Protein AF-A0A367IXW4-F1 (afdb_monomer)

Foldseek 3Di:
DDDDPCQQEAEDPPAPDDPVVVVVLVVVVVVQFDPVLVVVCCVVCVNHHQEYEADQDPVVVVVNLVSLRQKYWYDLVNVVVLVVVVVVLVVLVVVLVVLVVVLVVLLVVLLVVLVVVVVPDPDPVVVVSVVSLVVSLVSLLVSVVVSQSAWDWDDDPSITMTGRNSRRDDPVVSVCVSVVSSVVSVVVSVVVVVVD

Solvent-accessible surface area (backbone atoms only — not comparable to full-atom values): 10907 Å² total; per-residue (Å²): 134,87,82,76,61,69,88,31,53,43,66,43,93,84,40,89,72,52,75,70,54,54,52,53,52,50,52,60,51,58,76,58,46,36,67,74,51,48,55,51,45,49,70,77,39,75,84,55,42,48,36,37,38,34,45,70,46,72,71,59,48,51,49,43,57,72,65,61,36,47,25,39,31,38,37,65,88,33,56,70,60,52,52,52,49,51,51,51,35,52,52,50,50,52,53,51,48,52,51,48,52,53,53,52,52,50,52,50,50,51,55,51,50,58,63,55,41,74,78,56,74,64,74,73,51,49,60,54,50,53,53,50,51,51,51,50,51,52,48,52,48,51,54,52,54,58,61,26,72,39,60,43,71,43,80,55,96,77,40,40,35,37,38,26,39,51,45,48,46,57,72,64,64,52,53,47,66,54,46,51,62,51,52,52,50,53,49,52,54,51,55,69,56,73,79,109

pLDDT: mean 73.96, std 10.16, range [45.81, 86.62]

Radius of gyration: 22.15 Å; Cα contacts (8 Å, |Δi|>4): 177; chains: 1; bounding box: 54×32×60 Å

Sequence (196 aa):
MFDIPNKFIVSSRLSTLDSQDILRILQLVQSKWDENTLSKRMRWYPQTPIVCIGISNPQELERVIHDNIPVIHIQEDCIALQRVQERQDRYQNYINNLLWIGTSSAWYLAGHSIKRAKILEADRWMMGLCGGTACLSLWTYYVILRMKQHYRFLKDNGRAILIRKDVIRSRRNTLMQVLIPFWALVGYSVEAFNKI

Structure (mmCIF, N/CA/C/O backbone):
data_AF-A0A367IXW4-F1
#
_entry.id   AF-A0A367IXW4-F1
#
loop_
_atom_site.group_PDB
_atom_site.id
_atom_site.type_symbol
_atom_site.label_atom_id
_atom_site.label_alt_id
_atom_site.label_comp_id
_atom_site.label_asym_id
_atom_site.label_entity_id
_atom_site.label_seq_id
_atom_site.pdbx_PDB_ins_code
_atom_site.Cartn_x
_atom_site.Cartn_y
_atom_site.Cartn_z
_atom_site.occupancy
_atom_site.B_iso_or_equiv
_atom_site.auth_seq_id
_atom_site.auth_comp_id
_atom_site.auth_asym_id
_atom_site.auth_atom_id
_atom_site.pdbx_PDB_model_num
ATOM 1 N N . MET A 1 1 ? -15.901 20.005 3.928 1.00 48.03 1 MET A N 1
ATOM 2 C CA . MET A 1 1 ? -16.071 18.852 4.833 1.00 48.03 1 MET A CA 1
ATOM 3 C C . MET A 1 1 ? -16.760 17.774 4.020 1.00 48.03 1 MET A C 1
ATOM 5 O O . MET A 1 1 ? -17.860 18.015 3.543 1.00 48.03 1 MET A O 1
ATOM 9 N N . PHE A 1 2 ? -16.069 16.675 3.718 1.00 50.47 2 PHE A N 1
ATOM 10 C CA . PHE A 1 2 ? -16.652 15.578 2.949 1.00 50.47 2 PHE A CA 1
ATOM 11 C C . PHE A 1 2 ? -17.461 14.686 3.894 1.00 50.47 2 PHE A C 1
ATOM 13 O O . PHE A 1 2 ? -16.885 13.912 4.662 1.00 50.47 2 PHE A O 1
ATOM 20 N N . ASP A 1 3 ? -18.785 14.812 3.861 1.00 59.03 3 ASP A N 1
ATOM 21 C CA . ASP A 1 3 ? -19.661 14.027 4.727 1.00 59.03 3 ASP A CA 1
ATOM 22 C C . ASP A 1 3 ? -19.740 12.584 4.228 1.00 59.03 3 ASP A C 1
ATOM 24 O O . ASP A 1 3 ? -20.243 12.294 3.140 1.00 59.03 3 ASP A O 1
ATOM 28 N N . ILE A 1 4 ? -19.206 11.659 5.029 1.00 60.78 4 ILE A N 1
ATOM 29 C CA . ILE A 1 4 ? -19.292 10.225 4.761 1.00 60.78 4 ILE A CA 1
ATOM 30 C C . ILE A 1 4 ? -20.691 9.767 5.194 1.00 60.78 4 ILE A C 1
ATOM 32 O O . ILE A 1 4 ? -21.017 9.867 6.375 1.00 60.78 4 ILE A O 1
ATOM 36 N N . PRO A 1 5 ? -21.528 9.237 4.285 1.00 65.38 5 PRO A N 1
ATOM 37 C CA . PRO A 1 5 ? -22.843 8.735 4.660 1.00 65.38 5 PRO A CA 1
ATOM 38 C C . PRO A 1 5 ? -22.719 7.552 5.631 1.00 65.38 5 PRO A C 1
ATOM 40 O O . PRO A 1 5 ? -21.910 6.653 5.392 1.00 65.38 5 PRO A O 1
ATOM 43 N N . ASN A 1 6 ? -23.579 7.489 6.655 1.00 61.88 6 ASN A N 1
ATOM 44 C CA . ASN A 1 6 ? -23.545 6.458 7.710 1.00 61.88 6 ASN A CA 1
ATOM 45 C C . ASN A 1 6 ? -23.510 5.011 7.188 1.00 61.88 6 ASN A C 1
ATOM 47 O O . ASN A 1 6 ? -22.923 4.146 7.825 1.00 61.88 6 ASN A O 1
ATOM 51 N N . LYS A 1 7 ? -24.060 4.744 5.996 1.00 63.22 7 LYS A N 1
ATOM 52 C CA . LYS A 1 7 ? -24.015 3.421 5.345 1.00 63.22 7 LYS A CA 1
ATOM 53 C C . LYS A 1 7 ? -22.599 2.903 5.046 1.00 63.22 7 LYS A C 1
ATOM 55 O O . LYS A 1 7 ? -22.432 1.719 4.788 1.00 63.22 7 LYS A O 1
ATOM 60 N N . PHE A 1 8 ? -21.593 3.778 5.050 1.00 58.19 8 PHE A N 1
ATOM 61 C CA . PHE A 1 8 ? -20.192 3.428 4.810 1.00 58.19 8 PHE A CA 1
ATOM 62 C C . PHE A 1 8 ? -19.366 3.294 6.098 1.00 58.19 8 PHE A C 1
ATOM 64 O O . PHE A 1 8 ? -18.151 3.089 6.016 1.00 58.19 8 PHE A O 1
ATOM 71 N N . ILE A 1 9 ? -20.005 3.413 7.264 1.00 66.62 9 ILE A N 1
ATOM 72 C CA . ILE A 1 9 ? -19.376 3.283 8.577 1.00 66.62 9 ILE A CA 1
ATOM 73 C C . ILE A 1 9 ? -19.922 2.012 9.225 1.00 66.62 9 ILE A C 1
ATOM 75 O O . ILE A 1 9 ? -21.120 1.894 9.471 1.00 66.62 9 ILE A O 1
ATOM 79 N N . VAL A 1 10 ? -19.040 1.056 9.506 1.00 70.62 10 VAL A N 1
ATOM 80 C CA . VAL A 1 10 ? -19.386 -0.176 10.221 1.00 70.62 10 VAL A CA 1
ATOM 81 C C . VAL A 1 10 ? -18.693 -0.153 11.572 1.00 70.62 10 VAL A C 1
ATOM 83 O O . VAL A 1 10 ? -17.473 -0.249 11.656 1.00 70.62 10 VAL A O 1
ATOM 86 N N . SER A 1 11 ? -19.472 -0.030 12.641 1.00 62.69 11 SER A N 1
ATOM 87 C CA . SER A 1 11 ? -18.974 -0.283 13.993 1.00 62.69 11 SER A CA 1
ATOM 88 C C . SER A 1 11 ? -19.101 -1.770 14.301 1.00 62.69 11 SER A C 1
ATOM 90 O O . SER A 1 11 ? -20.147 -2.366 14.029 1.00 62.69 11 SER A O 1
ATOM 92 N N . SER A 1 12 ? -18.068 -2.370 14.895 1.00 58.00 12 SER A N 1
ATOM 93 C CA . SER A 1 12 ? -18.214 -3.689 15.512 1.00 58.00 12 SER A CA 1
ATOM 94 C C . SER A 1 12 ? -19.286 -3.614 16.603 1.00 58.00 12 SER A C 1
ATOM 96 O O . SER A 1 12 ? -19.350 -2.639 17.357 1.00 58.00 12 SER A O 1
ATOM 98 N N . ARG A 1 13 ? -20.141 -4.642 16.688 1.00 51.44 13 ARG A N 1
ATOM 99 C CA . ARG A 1 13 ? -21.199 -4.756 17.713 1.00 51.44 13 ARG A CA 1
ATOM 100 C C . ARG A 1 13 ? -20.640 -4.852 19.137 1.00 51.44 13 ARG A C 1
ATOM 102 O O . ARG A 1 13 ? -21.389 -4.660 20.085 1.00 51.44 13 ARG A O 1
ATOM 109 N N . LEU A 1 14 ? -19.352 -5.169 19.269 1.00 47.81 14 LEU A N 1
ATOM 110 C CA . LEU A 1 14 ? -18.637 -5.319 20.536 1.00 47.81 14 LEU A CA 1
ATOM 111 C C . LEU A 1 14 ? -17.880 -4.050 20.953 1.00 47.81 14 LEU A C 1
ATOM 113 O O . LEU A 1 14 ? -17.216 -4.060 21.987 1.00 47.81 14 LEU A O 1
ATOM 117 N N . SER A 1 15 ? -17.935 -2.977 20.157 1.00 53.62 15 SER A N 1
ATOM 118 C CA . SER A 1 15 ? -17.176 -1.770 20.466 1.00 53.62 15 SER A CA 1
ATOM 119 C C . SER A 1 15 ? -17.860 -0.961 21.572 1.00 53.62 15 SER A C 1
ATOM 121 O O . SER A 1 15 ? -19.037 -0.618 21.486 1.00 53.62 15 SER A O 1
ATOM 123 N N . THR A 1 16 ? -17.109 -0.649 22.627 1.00 57.78 16 THR A N 1
ATOM 124 C CA . THR A 1 16 ? -17.520 0.229 23.737 1.00 57.78 16 THR A CA 1
ATOM 125 C C . THR A 1 16 ? -17.280 1.709 23.417 1.00 57.78 16 THR A C 1
ATOM 127 O O . THR A 1 16 ? -17.158 2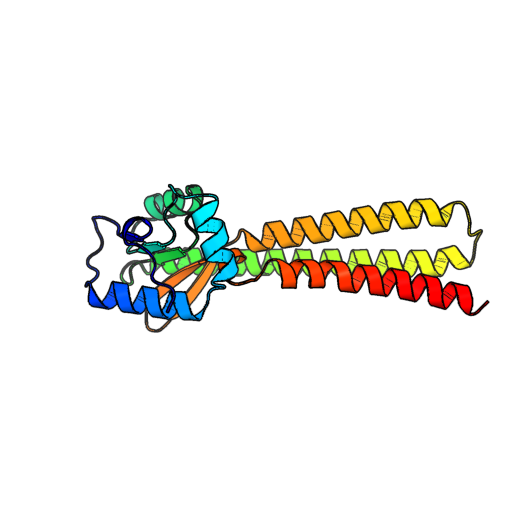.530 24.319 1.00 57.78 16 THR A O 1
ATOM 130 N N . LEU A 1 17 ? -17.137 2.053 22.132 1.00 63.00 17 LEU A N 1
ATOM 131 C CA . LEU A 1 17 ? -16.729 3.387 21.698 1.00 63.00 17 LEU A CA 1
ATOM 132 C C . LEU A 1 17 ? -17.897 4.367 21.764 1.00 63.00 17 LEU A C 1
ATOM 134 O O . LEU A 1 17 ? -18.931 4.170 21.122 1.00 63.00 17 LEU A O 1
ATOM 138 N N . ASP A 1 18 ? -17.684 5.469 22.479 1.00 67.62 18 ASP A N 1
ATOM 139 C CA . ASP A 1 18 ? -18.640 6.563 22.539 1.00 67.62 18 ASP A CA 1
ATOM 140 C C . ASP A 1 18 ? -18.815 7.234 21.170 1.00 67.62 18 ASP A C 1
ATOM 142 O O . ASP A 1 18 ? -17.894 7.355 20.354 1.00 67.62 18 ASP A O 1
ATOM 146 N N . SER A 1 19 ? -20.019 7.757 20.930 1.00 66.00 19 SER A N 1
ATOM 147 C CA . SER A 1 19 ? -20.369 8.433 19.670 1.00 66.00 19 SER A CA 1
ATOM 148 C C . SER A 1 19 ? -19.461 9.638 19.368 1.00 66.00 19 SER A C 1
ATOM 150 O O . SER A 1 19 ? -19.186 9.944 18.207 1.00 66.00 19 SER A O 1
ATOM 152 N N . GLN A 1 20 ? -18.944 10.304 20.406 1.00 71.00 20 GLN A N 1
ATOM 153 C CA . GLN A 1 20 ? -17.983 11.402 20.265 1.00 71.00 20 GLN A CA 1
ATOM 154 C C . GLN A 1 20 ? -16.607 10.918 19.788 1.00 71.00 20 GLN A C 1
ATOM 156 O O . GLN A 1 20 ? -15.926 11.613 19.029 1.00 71.00 20 GLN A O 1
ATOM 161 N N . ASP A 1 21 ? -16.200 9.713 20.183 1.00 68.75 21 ASP A N 1
ATOM 162 C CA . ASP A 1 21 ? -14.920 9.145 19.780 1.00 68.75 21 ASP A CA 1
ATOM 163 C C . ASP A 1 21 ? -14.932 8.677 18.333 1.00 68.75 21 ASP A C 1
ATOM 165 O O . ASP A 1 21 ? -13.939 8.880 17.630 1.00 68.75 21 ASP A O 1
ATOM 169 N N . ILE A 1 22 ? -16.074 8.173 17.859 1.00 71.12 22 ILE A N 1
ATOM 170 C CA . ILE A 1 22 ? -16.313 7.873 16.442 1.00 71.12 22 ILE A CA 1
ATOM 171 C C . ILE A 1 22 ? -16.104 9.127 15.583 1.00 71.12 22 ILE A C 1
ATOM 173 O O . ILE A 1 22 ? -15.377 9.078 14.588 1.00 71.12 22 ILE A O 1
ATOM 177 N N . LEU A 1 23 ? -16.671 10.269 15.986 1.00 73.50 23 LEU A N 1
ATOM 178 C CA . LEU A 1 23 ? -16.512 11.534 15.262 1.00 73.50 23 LEU A CA 1
ATOM 179 C C . LEU A 1 23 ? -15.058 12.014 15.241 1.00 73.50 23 LEU A C 1
ATOM 181 O O . LEU A 1 23 ? -14.563 12.418 14.191 1.00 73.50 23 LEU A O 1
ATOM 185 N N . ARG A 1 24 ? -14.343 11.918 16.367 1.00 74.31 24 ARG A N 1
ATOM 186 C CA . ARG A 1 24 ? -12.913 12.271 16.432 1.00 74.31 24 ARG A CA 1
ATOM 187 C C . ARG A 1 24 ? -12.059 11.379 15.534 1.00 74.31 24 ARG A C 1
ATOM 189 O O . ARG A 1 24 ? -11.173 11.879 14.843 1.00 74.31 24 ARG A O 1
ATOM 196 N N . ILE A 1 25 ? -12.333 10.071 15.521 1.00 73.88 25 ILE A N 1
ATOM 197 C CA . ILE A 1 25 ? -11.645 9.124 14.635 1.00 73.88 25 ILE A CA 1
ATOM 198 C C . ILE A 1 25 ? -11.887 9.528 13.185 1.00 73.88 25 ILE A C 1
ATOM 200 O O . ILE A 1 25 ? -10.916 9.636 12.445 1.00 73.88 25 ILE A O 1
ATOM 204 N N . LEU A 1 26 ? -13.137 9.814 12.805 1.00 75.62 26 LEU A N 1
ATOM 205 C CA . LEU A 1 26 ? -13.507 10.250 11.456 1.00 75.62 26 LEU A CA 1
ATOM 206 C C . LEU A 1 26 ? -12.855 11.580 11.059 1.00 75.62 26 LEU A C 1
ATOM 208 O O . LEU A 1 26 ? -12.380 11.702 9.936 1.00 75.62 26 LEU A O 1
ATOM 212 N N . GLN A 1 27 ? -12.766 12.560 11.956 1.00 79.25 27 GLN A N 1
ATOM 213 C CA . GLN A 1 27 ? -12.094 13.834 11.670 1.00 79.25 27 GLN A CA 1
ATOM 214 C C . GLN A 1 27 ? -10.591 13.648 11.424 1.00 79.25 27 GLN A C 1
ATOM 216 O O . GLN A 1 27 ? -10.035 14.169 10.454 1.00 79.25 27 GLN A O 1
ATOM 221 N N . LEU A 1 28 ? -9.929 12.855 12.268 1.00 75.75 28 LEU A N 1
ATOM 222 C CA . LEU A 1 28 ? -8.507 12.537 12.124 1.00 75.75 28 LEU A CA 1
ATOM 223 C C . LEU A 1 28 ? -8.241 11.822 10.798 1.00 75.75 28 LEU A C 1
ATOM 225 O O . LEU A 1 28 ? -7.326 12.158 10.047 1.00 75.75 28 LEU A O 1
ATOM 229 N N . VAL A 1 29 ? -9.092 10.857 10.495 1.00 74.94 29 VAL A N 1
ATOM 230 C CA . VAL A 1 29 ? -9.154 10.138 9.232 1.00 74.94 29 VAL A CA 1
ATOM 231 C C . VAL A 1 29 ? -9.288 11.088 8.032 1.00 74.94 29 VAL A C 1
ATOM 233 O O . VAL A 1 29 ? -8.479 11.015 7.105 1.00 74.94 29 VAL A O 1
ATOM 236 N N . GLN A 1 30 ? -10.261 12.004 8.065 1.00 77.56 30 GLN A N 1
ATOM 237 C CA . GLN A 1 30 ? -10.544 12.949 6.983 1.00 77.56 30 GLN A CA 1
ATOM 238 C C . GLN A 1 30 ? -9.345 13.856 6.704 1.00 77.56 30 GLN A C 1
ATOM 240 O O . GLN A 1 30 ? -9.058 14.144 5.547 1.00 77.56 30 GLN A O 1
ATOM 245 N N . SER A 1 31 ? -8.590 14.237 7.740 1.00 78.56 31 SER A N 1
ATOM 246 C CA . SER A 1 31 ? -7.395 15.077 7.583 1.00 78.56 31 SER A CA 1
ATOM 247 C C . SER A 1 31 ? -6.262 14.418 6.780 1.00 78.56 31 SER A C 1
ATOM 249 O O . SER A 1 31 ? -5.370 15.114 6.296 1.00 78.56 31 SER A O 1
ATOM 251 N N . LYS A 1 32 ? -6.265 13.083 6.628 1.00 75.19 32 LYS A N 1
ATOM 252 C CA . LYS A 1 32 ? -5.160 12.328 6.009 1.00 75.19 32 LYS A CA 1
ATOM 253 C C . LYS A 1 32 ? -5.478 11.756 4.626 1.00 75.19 32 LYS A C 1
ATOM 255 O O . LYS A 1 32 ? -4.586 11.152 4.026 1.00 75.19 32 LYS A O 1
ATOM 260 N N . TRP A 1 33 ? -6.705 11.878 4.122 1.00 78.25 33 TRP A N 1
ATOM 261 C CA . TRP A 1 33 ? -7.136 11.179 2.903 1.00 78.25 33 TRP A CA 1
ATOM 262 C C . TRP A 1 33 ? -7.381 12.099 1.716 1.00 78.25 33 TRP A C 1
ATOM 264 O O . TRP A 1 33 ? -7.726 13.264 1.866 1.00 78.25 33 TRP A O 1
ATOM 274 N N . ASP A 1 34 ? -7.240 11.538 0.515 1.00 79.00 34 ASP A N 1
ATOM 275 C CA . ASP A 1 34 ? -7.557 12.229 -0.733 1.00 79.00 34 ASP A CA 1
ATOM 276 C C . ASP A 1 34 ? -9.047 12.053 -1.084 1.00 79.00 34 ASP A C 1
ATOM 278 O O . ASP A 1 34 ? -9.480 10.970 -1.503 1.00 79.00 34 ASP A O 1
ATOM 282 N N . GLU A 1 35 ? -9.831 13.129 -0.959 1.00 79.38 35 GLU A N 1
ATOM 283 C CA . GLU A 1 35 ? -11.278 13.163 -1.245 1.00 79.38 35 GLU A CA 1
ATOM 284 C C . GLU A 1 35 ? -11.616 12.670 -2.667 1.00 79.38 35 GLU A C 1
ATOM 286 O O . GLU A 1 35 ? -12.612 11.971 -2.893 1.00 79.38 35 GLU A O 1
ATOM 291 N N . ASN A 1 36 ? -10.750 12.954 -3.646 1.00 78.56 36 ASN A N 1
ATOM 292 C CA . ASN A 1 36 ? -10.937 12.507 -5.030 1.00 78.56 36 ASN A CA 1
ATOM 293 C C . ASN A 1 36 ? -10.825 10.988 -5.178 1.00 78.56 36 ASN A C 1
ATOM 295 O O . ASN A 1 36 ? -11.471 10.382 -6.037 1.00 78.56 36 ASN A O 1
ATOM 299 N N . THR A 1 37 ? -9.969 10.365 -4.373 1.00 76.75 37 THR A N 1
ATOM 300 C CA . THR A 1 37 ? -9.768 8.917 -4.403 1.00 76.75 37 THR A CA 1
ATOM 301 C C . THR A 1 37 ? -10.902 8.211 -3.659 1.00 76.75 37 THR A C 1
ATOM 303 O O . THR A 1 37 ? -11.419 7.200 -4.140 1.00 76.75 37 THR A O 1
ATOM 306 N N . LEU A 1 38 ? -11.357 8.794 -2.548 1.00 77.31 38 LEU A N 1
ATOM 307 C CA . LEU A 1 38 ? -12.486 8.295 -1.767 1.00 77.31 38 LEU A CA 1
ATOM 308 C C . LEU A 1 38 ? -13.798 8.315 -2.566 1.00 77.31 38 LEU A C 1
ATOM 310 O O . LEU A 1 38 ? -14.476 7.295 -2.677 1.00 77.31 38 LEU A O 1
ATOM 314 N N . SER A 1 39 ? -14.120 9.452 -3.185 1.00 79.56 39 SER A N 1
ATOM 315 C CA . SER A 1 39 ? -15.344 9.623 -3.980 1.00 79.56 39 SER A CA 1
ATOM 316 C C . SER A 1 39 ? -15.415 8.651 -5.161 1.00 79.56 39 SER A C 1
ATOM 318 O O . SER A 1 39 ? -16.468 8.071 -5.429 1.00 79.56 39 SER A O 1
ATOM 320 N N . LYS A 1 40 ? -14.289 8.396 -5.840 1.00 82.00 40 LYS A N 1
ATOM 321 C CA . LYS A 1 40 ? -14.203 7.365 -6.888 1.00 82.00 40 LYS A CA 1
ATOM 322 C C . LYS A 1 40 ? -14.467 5.971 -6.337 1.00 82.00 40 LYS A C 1
ATOM 324 O O . LYS A 1 40 ? -15.212 5.214 -6.951 1.00 82.00 40 LYS A O 1
ATOM 329 N N . ARG A 1 41 ? -13.903 5.643 -5.173 1.00 78.19 41 ARG A N 1
ATOM 330 C CA . ARG A 1 41 ? -14.123 4.344 -4.529 1.00 78.19 41 ARG A CA 1
ATOM 331 C C . ARG A 1 41 ? -15.584 4.146 -4.137 1.00 78.19 41 ARG A C 1
ATOM 333 O O . ARG A 1 41 ? -16.119 3.086 -4.419 1.00 78.19 41 ARG A O 1
ATOM 340 N N . MET A 1 42 ? -16.237 5.167 -3.583 1.00 80.69 42 MET A N 1
ATOM 341 C CA . MET A 1 42 ? -17.669 5.126 -3.251 1.00 80.69 42 MET A CA 1
ATOM 342 C C . MET A 1 42 ? -18.555 4.893 -4.476 1.00 80.69 42 MET A C 1
ATOM 344 O O . MET A 1 42 ? -19.572 4.214 -4.379 1.00 80.69 42 MET A O 1
ATOM 348 N N . ARG A 1 43 ? -18.172 5.451 -5.632 1.00 83.31 43 ARG A N 1
ATOM 349 C CA . ARG A 1 43 ? -18.880 5.229 -6.901 1.00 83.31 43 ARG A CA 1
ATOM 350 C C . ARG A 1 43 ? -18.661 3.819 -7.446 1.00 83.31 43 ARG A C 1
ATOM 352 O O . ARG A 1 43 ? -19.591 3.239 -7.987 1.00 83.31 43 ARG A O 1
ATOM 359 N N . TRP A 1 44 ? -17.445 3.287 -7.335 1.00 83.31 44 TRP A N 1
ATOM 360 C CA . TRP A 1 44 ? -17.096 1.970 -7.878 1.00 83.31 44 TRP A CA 1
ATOM 361 C C . TRP A 1 44 ? -17.517 0.807 -6.979 1.00 83.31 44 TRP A C 1
ATOM 363 O O . TRP A 1 44 ? -17.861 -0.253 -7.489 1.00 83.31 44 TRP A O 1
ATOM 373 N N . TYR A 1 45 ? -17.522 1.007 -5.662 1.00 81.00 45 TYR A N 1
ATOM 374 C CA . TYR A 1 45 ? -17.852 -0.012 -4.669 1.00 81.00 45 TYR A CA 1
ATOM 375 C C . TYR A 1 45 ? -18.892 0.527 -3.675 1.00 81.00 45 TYR A C 1
ATOM 377 O O . TYR A 1 45 ? -18.574 0.818 -2.521 1.00 81.00 45 TYR A O 1
ATOM 385 N N . PRO A 1 46 ? -20.155 0.683 -4.106 1.00 76.31 46 PRO A N 1
ATOM 386 C CA . PRO A 1 46 ? -21.198 1.276 -3.273 1.00 76.31 46 PRO A CA 1
ATOM 387 C C . PRO A 1 46 ? -21.623 0.390 -2.092 1.00 76.31 46 PRO A C 1
ATOM 389 O O . PRO A 1 46 ? -22.235 0.898 -1.157 1.00 76.31 46 PRO A O 1
ATOM 392 N N . GLN A 1 47 ? -21.319 -0.913 -2.134 1.00 78.06 47 GLN A N 1
ATOM 393 C CA . GLN A 1 47 ? -21.678 -1.884 -1.091 1.00 78.06 47 GLN A CA 1
ATOM 394 C C . GLN A 1 47 ? -20.575 -2.106 -0.045 1.00 78.06 47 GLN A C 1
ATOM 396 O O . GLN A 1 47 ? -20.859 -2.627 1.028 1.00 78.06 47 GLN A O 1
ATOM 401 N N . THR A 1 48 ? -19.325 -1.720 -0.325 1.00 77.94 48 THR A N 1
ATOM 402 C CA . THR A 1 48 ? -18.222 -1.906 0.629 1.00 77.94 48 THR A CA 1
ATOM 403 C C . THR A 1 48 ? -18.140 -0.719 1.584 1.00 77.94 48 THR A C 1
ATOM 405 O O . THR A 1 48 ? -18.058 0.421 1.108 1.00 77.94 48 THR A O 1
ATOM 408 N N . PRO A 1 49 ? -18.098 -0.939 2.906 1.00 79.50 49 PRO A N 1
ATOM 409 C CA . PRO A 1 49 ? -17.906 0.144 3.854 1.00 79.50 49 PRO A CA 1
ATOM 410 C C . PRO A 1 49 ? -16.490 0.724 3.743 1.00 79.50 49 PRO A C 1
ATOM 412 O O . PRO A 1 49 ? -15.539 0.067 3.316 1.00 79.50 49 PRO A O 1
ATOM 415 N N . ILE A 1 50 ? -16.358 1.997 4.104 1.00 80.88 50 ILE A N 1
ATOM 416 C CA . ILE A 1 50 ? -15.102 2.751 4.017 1.00 80.88 50 ILE A CA 1
ATOM 417 C C . ILE A 1 50 ? -14.362 2.683 5.348 1.00 80.88 50 ILE A C 1
ATOM 419 O O . ILE A 1 50 ? -13.140 2.555 5.371 1.00 80.88 50 ILE A O 1
ATOM 423 N N . VAL A 1 51 ? -15.101 2.779 6.450 1.00 83.19 51 VAL A N 1
ATOM 424 C CA . VAL A 1 51 ? -14.532 2.865 7.791 1.00 83.19 51 VAL A CA 1
ATOM 425 C C . VAL A 1 51 ? -15.111 1.755 8.645 1.00 83.19 51 VAL A C 1
ATOM 427 O O . VAL A 1 51 ? -16.327 1.666 8.804 1.00 83.19 51 VAL A O 1
ATOM 430 N N . CYS A 1 52 ? -14.237 0.922 9.201 1.00 82.81 52 CYS A N 1
ATOM 431 C CA . CYS A 1 52 ? -14.585 -0.037 10.234 1.00 82.81 52 CYS A CA 1
ATOM 432 C C . CYS A 1 52 ? -14.030 0.433 11.580 1.00 82.81 52 CYS A C 1
ATOM 434 O O . CYS A 1 52 ? -12.854 0.792 11.671 1.00 82.81 52 CYS A O 1
ATOM 436 N N . ILE A 1 53 ? -14.870 0.462 12.615 1.00 82.31 53 ILE A N 1
ATOM 437 C CA . ILE A 1 53 ? -14.518 1.003 13.928 1.00 82.31 53 ILE A CA 1
ATOM 438 C C . ILE A 1 53 ? -14.683 -0.046 15.021 1.00 82.31 53 ILE A C 1
ATOM 440 O O . ILE A 1 53 ? -15.706 -0.720 15.099 1.00 82.31 53 ILE A O 1
ATOM 444 N N . GLY A 1 54 ? -13.680 -0.127 15.897 1.00 75.56 54 GLY A N 1
ATOM 445 C CA . GLY A 1 54 ? -13.782 -0.868 17.153 1.00 75.56 54 GLY A CA 1
ATOM 446 C C . GLY A 1 54 ? -13.468 -2.348 17.006 1.00 75.56 54 GLY A C 1
ATOM 447 O O . GLY A 1 54 ? -14.119 -3.177 17.629 1.00 75.56 54 GLY A O 1
ATOM 448 N N . ILE A 1 55 ? -12.488 -2.683 16.165 1.00 81.50 55 ILE A N 1
ATOM 449 C CA . ILE A 1 55 ? -12.019 -4.061 16.051 1.00 81.50 55 ILE A CA 1
ATOM 450 C C . ILE A 1 55 ? -11.165 -4.402 17.268 1.00 81.50 55 ILE A C 1
ATOM 452 O O . ILE A 1 55 ? -10.155 -3.746 17.533 1.00 81.50 55 ILE A O 1
ATOM 456 N N . SER A 1 56 ? -11.554 -5.460 17.969 1.00 79.62 56 SER A N 1
ATOM 457 C CA . SER A 1 56 ? -10.847 -5.990 19.139 1.00 79.62 56 SER A CA 1
ATOM 458 C C . SER A 1 56 ? -10.288 -7.402 18.914 1.00 79.62 56 SER A C 1
ATOM 460 O O . SER A 1 56 ? -9.388 -7.835 19.632 1.00 79.62 56 SER A O 1
ATOM 462 N N . ASN A 1 57 ? -10.749 -8.112 17.877 1.00 81.56 57 ASN A N 1
ATOM 463 C CA . ASN A 1 57 ? -10.381 -9.503 17.600 1.00 81.56 57 ASN A CA 1
ATOM 464 C C . ASN A 1 57 ? -9.543 -9.637 16.304 1.00 81.56 57 ASN A C 1
ATOM 466 O O . ASN A 1 57 ? -9.920 -9.065 15.277 1.00 81.56 57 ASN A O 1
ATOM 470 N N . PRO A 1 58 ? -8.445 -10.424 16.289 1.00 80.88 58 PRO A N 1
ATOM 471 C CA . PRO A 1 58 ? -7.692 -10.725 15.066 1.00 80.88 58 PRO A CA 1
ATOM 472 C C . PRO A 1 58 ? -8.529 -11.346 13.935 1.00 80.88 58 PRO A C 1
ATOM 474 O O . PRO A 1 58 ? -8.288 -11.026 12.775 1.00 80.88 58 PRO A O 1
ATOM 477 N N . GLN A 1 59 ? -9.526 -12.183 14.239 1.00 81.88 59 GLN A N 1
ATOM 478 C CA . GLN A 1 59 ? -10.378 -12.804 13.211 1.00 81.88 59 GLN A CA 1
ATOM 479 C C . GLN A 1 59 ? -11.282 -11.778 12.515 1.00 81.88 59 GLN A C 1
ATOM 481 O O . GLN A 1 59 ? -11.504 -11.848 11.307 1.00 81.88 59 GLN A O 1
ATOM 486 N N . GLU A 1 60 ? -11.799 -10.803 13.269 1.00 80.94 60 GLU A N 1
ATOM 487 C CA . GLU A 1 60 ? -12.561 -9.685 12.703 1.00 80.94 60 GLU A CA 1
ATOM 488 C C . GLU A 1 60 ? -11.658 -8.796 11.851 1.00 80.94 60 GLU A C 1
ATOM 490 O O . GLU A 1 60 ? -12.048 -8.394 10.757 1.00 80.94 60 GLU A O 1
ATOM 495 N N . LEU A 1 61 ? -10.430 -8.546 12.314 1.00 83.19 61 LEU A N 1
ATOM 496 C CA . LEU A 1 61 ? -9.451 -7.776 11.558 1.00 83.19 61 LEU A CA 1
ATOM 497 C C . LEU A 1 61 ? -9.136 -8.426 10.206 1.00 83.19 61 LEU A C 1
ATOM 499 O O . LEU A 1 61 ? -9.101 -7.734 9.191 1.00 83.19 61 LEU A O 1
ATOM 503 N N . GLU A 1 62 ? -8.938 -9.744 10.177 1.00 83.25 62 GLU A N 1
ATOM 504 C CA . GLU A 1 62 ? -8.655 -10.481 8.944 1.00 83.25 62 GLU A CA 1
ATOM 505 C C . GLU A 1 62 ? -9.823 -10.410 7.953 1.00 83.25 62 GLU A C 1
ATOM 507 O O . GLU A 1 62 ? -9.605 -10.134 6.772 1.00 83.25 62 GLU A O 1
ATOM 512 N N . ARG A 1 63 ? -11.067 -10.548 8.433 1.00 82.50 63 ARG A N 1
ATOM 513 C CA . ARG A 1 63 ? -12.271 -10.371 7.601 1.00 82.50 63 ARG A CA 1
ATOM 514 C C . ARG A 1 63 ? -12.365 -8.962 7.026 1.00 82.50 63 ARG A C 1
ATOM 516 O O . ARG A 1 63 ? -12.579 -8.803 5.833 1.00 82.50 63 ARG A O 1
ATOM 523 N N . VAL A 1 64 ? -12.129 -7.939 7.843 1.00 83.44 64 VAL A N 1
ATOM 524 C CA . VAL A 1 64 ? -12.202 -6.533 7.413 1.00 83.44 64 VAL A CA 1
ATOM 525 C C . VAL A 1 64 ? -11.100 -6.189 6.401 1.00 83.44 64 VAL A C 1
ATOM 527 O O . VAL A 1 64 ? -11.331 -5.424 5.460 1.00 83.44 64 VAL A O 1
ATOM 530 N N . ILE A 1 65 ? -9.911 -6.781 6.554 1.00 83.06 65 ILE A N 1
ATOM 531 C CA . ILE A 1 65 ? -8.826 -6.681 5.569 1.00 83.06 65 ILE A CA 1
ATOM 532 C C . ILE A 1 65 ? -9.213 -7.398 4.266 1.00 83.06 65 ILE A C 1
ATOM 534 O O . ILE A 1 65 ? -8.999 -6.846 3.184 1.00 83.06 65 ILE A O 1
ATOM 538 N N . HIS A 1 66 ? -9.803 -8.593 4.356 1.00 83.44 66 HIS A N 1
ATOM 539 C CA . HIS A 1 66 ? -10.275 -9.364 3.204 1.00 83.44 66 HIS A CA 1
ATOM 540 C C . HIS A 1 66 ? -11.384 -8.629 2.431 1.00 83.44 66 HIS A C 1
ATOM 542 O O . HIS A 1 66 ? -11.333 -8.531 1.203 1.00 83.44 66 HIS A O 1
ATOM 548 N N . ASP A 1 67 ? -12.312 -7.995 3.148 1.00 82.31 67 ASP A N 1
ATOM 549 C CA . ASP A 1 67 ? -13.394 -7.172 2.594 1.00 82.31 67 ASP A CA 1
ATOM 550 C C . ASP A 1 67 ? -12.893 -5.842 2.000 1.00 82.31 67 ASP A C 1
ATOM 552 O O . ASP A 1 67 ? -13.673 -5.017 1.520 1.00 82.31 67 ASP A O 1
ATOM 556 N N . ASN A 1 68 ? -11.570 -5.633 1.975 1.00 80.06 68 ASN A N 1
ATOM 557 C CA . ASN A 1 68 ? -10.906 -4.474 1.391 1.00 80.06 68 ASN A CA 1
ATOM 558 C C . ASN A 1 68 ? -11.387 -3.144 1.985 1.00 80.06 68 ASN A C 1
ATOM 560 O O . ASN A 1 68 ? -11.412 -2.120 1.290 1.00 80.06 68 ASN A O 1
ATOM 564 N N . ILE A 1 69 ? -11.733 -3.129 3.271 1.00 83.75 69 ILE A N 1
ATOM 565 C CA . ILE A 1 69 ? -12.171 -1.911 3.947 1.00 83.75 69 ILE A CA 1
ATOM 566 C C . ILE A 1 69 ? -10.941 -1.023 4.138 1.00 83.75 69 ILE A C 1
ATOM 568 O O . ILE A 1 69 ? -9.964 -1.455 4.753 1.00 83.75 69 ILE A O 1
ATOM 572 N N . PRO A 1 70 ? -10.909 0.198 3.582 1.00 80.44 70 PRO A N 1
ATOM 573 C CA . PRO A 1 70 ? -9.676 0.969 3.535 1.00 80.44 70 PRO A CA 1
ATOM 574 C C . PRO A 1 70 ? -9.195 1.430 4.912 1.00 80.44 70 PRO A C 1
ATOM 576 O O . PRO A 1 70 ? -8.037 1.821 5.047 1.00 80.44 70 PRO A O 1
ATOM 579 N N . VAL A 1 71 ? -10.076 1.464 5.910 1.00 83.31 71 VAL A N 1
ATOM 580 C CA . VAL A 1 71 ? -9.826 2.189 7.151 1.00 83.31 71 VAL A CA 1
ATOM 581 C C . VAL A 1 71 ? -10.384 1.395 8.294 1.00 83.31 71 VAL A C 1
ATOM 583 O O . VAL A 1 71 ? -11.563 1.051 8.306 1.00 83.31 71 VAL A O 1
ATOM 586 N N . ILE A 1 72 ? -9.519 1.121 9.254 1.00 84.12 72 ILE A N 1
ATOM 587 C CA . ILE A 1 72 ? -9.814 0.195 10.323 1.00 84.12 72 ILE A CA 1
ATOM 588 C C . ILE A 1 72 ? -9.301 0.800 11.622 1.00 84.12 72 ILE A C 1
ATOM 590 O O . ILE A 1 72 ? -8.109 1.062 11.760 1.00 84.12 72 ILE A O 1
ATOM 594 N N . HIS A 1 73 ? -10.193 1.026 12.575 1.00 85.56 73 HIS A N 1
ATOM 595 C CA . HIS A 1 73 ? -9.828 1.421 13.927 1.00 85.56 73 HIS A CA 1
ATOM 596 C C . HIS A 1 73 ? -9.787 0.194 14.840 1.00 85.56 73 HIS A C 1
ATOM 598 O O . HIS A 1 73 ? -10.767 -0.550 14.944 1.00 85.56 73 HIS A O 1
ATOM 604 N N . ILE A 1 74 ? -8.652 0.021 15.514 1.00 82.50 74 ILE A N 1
ATOM 605 C CA . ILE A 1 74 ? -8.411 -1.015 16.515 1.00 82.50 74 ILE A CA 1
ATOM 606 C C . ILE A 1 74 ? -8.659 -0.418 17.899 1.00 82.50 74 ILE A C 1
ATOM 608 O O . ILE A 1 74 ? -8.173 0.670 18.204 1.00 82.50 74 ILE A O 1
ATOM 612 N N . GLN A 1 75 ? -9.391 -1.148 18.739 1.00 81.38 75 GLN A N 1
ATOM 613 C CA . GLN A 1 75 ? -9.697 -0.732 20.105 1.00 81.38 75 GLN A CA 1
ATOM 614 C C . GLN A 1 75 ? -8.423 -0.575 20.958 1.00 81.38 75 GLN A C 1
ATOM 616 O O . GLN A 1 75 ? -7.438 -1.303 20.787 1.00 81.38 75 GLN A O 1
ATOM 621 N N . GLU A 1 76 ? -8.433 0.398 21.872 1.00 75.19 76 GLU A N 1
ATOM 622 C CA . GLU A 1 76 ? -7.261 0.768 22.681 1.00 75.19 76 GLU A CA 1
ATOM 623 C C . GLU A 1 76 ? -6.823 -0.365 23.625 1.00 75.19 76 GLU A C 1
ATOM 625 O O . GLU A 1 76 ? -5.626 -0.612 23.779 1.00 75.19 76 GLU A O 1
ATOM 630 N N . ASP A 1 77 ? -7.786 -1.130 24.145 1.00 74.56 77 ASP A N 1
ATOM 631 C CA . ASP A 1 77 ? -7.567 -2.227 25.098 1.00 74.56 77 ASP A CA 1
ATOM 632 C C . ASP A 1 77 ? -6.788 -3.413 24.493 1.00 74.56 77 ASP A C 1
ATOM 634 O O . ASP A 1 77 ? -6.175 -4.220 25.196 1.00 74.56 77 ASP A O 1
ATOM 638 N N . CYS A 1 78 ? -6.747 -3.523 23.162 1.00 76.31 78 CYS A N 1
ATOM 639 C CA . CYS A 1 78 ? -6.162 -4.660 22.451 1.00 76.31 78 CYS A CA 1
ATOM 640 C C . CYS A 1 78 ? -4.679 -4.447 22.102 1.00 76.31 78 CYS A C 1
ATOM 642 O O . CYS A 1 78 ? -4.267 -4.534 20.941 1.00 76.31 78 CYS A O 1
ATOM 644 N N . ILE A 1 79 ? -3.841 -4.232 23.123 1.00 81.06 79 ILE A N 1
ATOM 645 C CA . ILE A 1 79 ? -2.397 -3.948 22.978 1.00 81.06 79 ILE A CA 1
ATOM 646 C C . ILE A 1 79 ? -1.663 -5.045 22.185 1.00 81.06 79 ILE A C 1
ATOM 648 O O . ILE A 1 79 ? -0.766 -4.756 21.389 1.00 81.06 79 ILE A O 1
ATOM 652 N N . ALA A 1 80 ? -2.034 -6.314 22.379 1.00 80.81 80 ALA A N 1
ATOM 653 C CA . ALA A 1 80 ? -1.427 -7.435 21.661 1.00 80.81 80 ALA A CA 1
ATOM 654 C C . ALA A 1 80 ? -1.659 -7.335 20.144 1.00 80.81 80 ALA A C 1
ATOM 656 O O . ALA A 1 80 ? -0.714 -7.478 19.366 1.00 80.81 80 ALA A O 1
ATOM 657 N N . LEU A 1 81 ? -2.888 -7.007 19.731 1.00 82.56 81 LEU A N 1
ATOM 658 C CA . LEU A 1 81 ? -3.253 -6.839 18.325 1.00 82.56 81 LEU A CA 1
ATOM 659 C C . LEU A 1 81 ? -2.512 -5.648 17.704 1.00 82.56 81 LEU A C 1
ATOM 661 O O . LEU A 1 81 ? -1.947 -5.771 16.618 1.00 82.56 81 LEU A O 1
ATOM 665 N N . GLN A 1 82 ? -2.429 -4.528 18.429 1.00 85.44 82 GLN A N 1
ATOM 666 C CA . GLN A 1 82 ? -1.679 -3.348 17.988 1.00 85.44 82 GLN A CA 1
ATOM 667 C C . GLN A 1 82 ? -0.197 -3.669 17.740 1.00 85.44 82 GLN A C 1
ATOM 669 O O . GLN A 1 82 ? 0.350 -3.303 16.701 1.00 85.44 82 GLN A O 1
ATOM 674 N N . ARG A 1 83 ? 0.450 -4.409 18.651 1.00 85.06 83 ARG A N 1
ATOM 675 C CA . ARG A 1 83 ? 1.865 -4.800 18.508 1.00 85.06 83 ARG A CA 1
ATOM 676 C C . ARG A 1 83 ? 2.106 -5.720 17.313 1.00 85.06 83 ARG A C 1
ATOM 678 O O . ARG A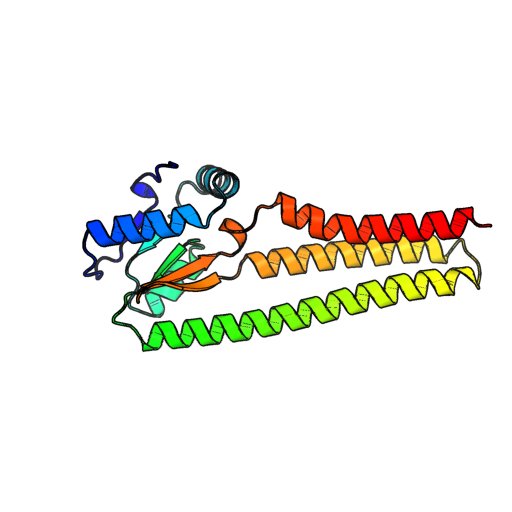 1 83 ? 3.140 -5.596 16.656 1.00 85.06 83 ARG A O 1
ATOM 685 N N . VAL A 1 84 ? 1.187 -6.648 17.037 1.00 84.94 84 VAL A N 1
ATOM 686 C CA . VAL A 1 84 ? 1.279 -7.527 15.859 1.00 84.94 84 V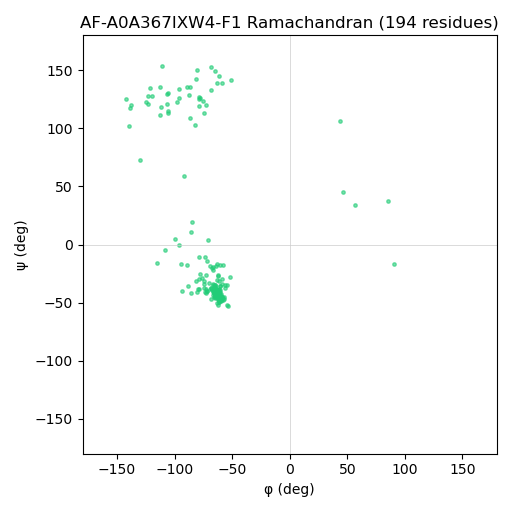AL A CA 1
ATOM 687 C C . VAL A 1 84 ? 1.213 -6.695 14.580 1.00 84.94 84 VAL A C 1
ATOM 689 O O . VAL A 1 84 ? 2.075 -6.839 13.714 1.00 84.94 84 VAL A O 1
ATOM 692 N N . GLN A 1 85 ? 0.267 -5.759 14.502 1.00 86.62 85 GLN A N 1
ATOM 693 C CA . GLN A 1 85 ? 0.112 -4.883 13.340 1.00 86.62 85 GLN A CA 1
ATOM 694 C C . GLN A 1 85 ? 1.298 -3.932 13.150 1.00 86.62 85 GLN A C 1
ATOM 696 O O . GLN A 1 85 ? 1.766 -3.738 12.031 1.00 86.62 85 GLN A O 1
ATOM 701 N N . GLU A 1 86 ? 1.860 -3.405 14.236 1.00 86.62 86 GLU A N 1
ATOM 702 C CA . GLU A 1 86 ? 3.067 -2.580 14.185 1.00 86.62 86 GLU A CA 1
ATOM 703 C C . GLU A 1 86 ? 4.290 -3.362 13.672 1.00 86.62 86 GLU A C 1
ATOM 705 O O . GLU A 1 86 ? 5.091 -2.846 12.886 1.00 86.62 86 GLU A O 1
ATOM 710 N N . ARG A 1 87 ? 4.462 -4.624 14.094 1.00 85.38 87 ARG A N 1
ATOM 711 C CA . ARG A 1 87 ? 5.522 -5.491 13.546 1.00 85.38 87 ARG A CA 1
ATOM 712 C C . ARG A 1 87 ? 5.297 -5.769 12.066 1.00 85.38 87 ARG A C 1
ATOM 714 O O . ARG A 1 87 ? 6.255 -5.719 11.296 1.00 85.38 87 ARG A O 1
ATOM 721 N N . GLN A 1 88 ? 4.055 -6.031 11.673 1.00 86.56 88 GLN A N 1
ATOM 722 C CA . GLN A 1 88 ? 3.708 -6.309 10.286 1.00 86.56 88 GLN A CA 1
ATOM 723 C C . GLN A 1 88 ? 3.936 -5.089 9.383 1.00 86.56 88 GLN A C 1
ATOM 725 O O . GLN A 1 88 ? 4.519 -5.242 8.312 1.00 86.56 88 GLN A O 1
ATOM 730 N N . ASP A 1 89 ? 3.592 -3.875 9.828 1.00 85.19 89 ASP A N 1
ATOM 731 C CA . ASP A 1 89 ? 3.894 -2.642 9.086 1.00 85.19 89 ASP A CA 1
ATOM 732 C C . ASP A 1 89 ? 5.407 -2.420 8.951 1.00 85.19 89 ASP A C 1
ATOM 734 O O . ASP A 1 89 ? 5.893 -2.127 7.858 1.00 85.19 89 ASP A O 1
ATOM 738 N N . ARG A 1 90 ? 6.189 -2.637 10.021 1.00 85.38 90 ARG A N 1
ATOM 739 C CA . ARG A 1 90 ? 7.661 -2.560 9.950 1.00 85.38 90 ARG A CA 1
ATOM 740 C C . ARG A 1 90 ? 8.246 -3.556 8.955 1.00 85.38 90 ARG A C 1
ATOM 742 O O . ARG A 1 90 ? 9.065 -3.169 8.123 1.00 85.38 90 ARG A O 1
ATOM 749 N N . TYR A 1 91 ? 7.805 -4.809 9.010 1.00 86.44 91 TYR A N 1
ATOM 750 C CA . TYR A 1 91 ? 8.245 -5.848 8.083 1.00 86.44 91 TYR A CA 1
ATOM 751 C C . TYR A 1 91 ? 7.873 -5.509 6.635 1.00 86.44 91 TYR A C 1
ATOM 753 O O . TYR A 1 91 ? 8.708 -5.593 5.735 1.00 86.44 91 TYR A O 1
ATOM 761 N N . GLN A 1 92 ? 6.650 -5.025 6.410 1.00 83.94 92 GLN A N 1
ATOM 762 C CA . GLN A 1 92 ? 6.207 -4.624 5.082 1.00 83.94 92 GLN A CA 1
ATOM 763 C C . GLN A 1 92 ? 6.986 -3.413 4.564 1.00 83.94 92 GLN A C 1
ATOM 765 O O . GLN A 1 92 ? 7.335 -3.364 3.388 1.00 83.94 92 GLN A O 1
ATOM 770 N N . ASN A 1 93 ? 7.291 -2.436 5.420 1.00 83.94 93 ASN A N 1
ATOM 771 C CA . ASN A 1 93 ? 8.121 -1.293 5.050 1.00 83.94 93 ASN A CA 1
ATOM 772 C C . ASN A 1 93 ? 9.553 -1.729 4.711 1.00 83.94 93 ASN A C 1
ATOM 774 O O . ASN A 1 93 ? 10.111 -1.233 3.736 1.00 83.94 93 ASN A O 1
ATOM 778 N N . TYR A 1 94 ? 10.111 -2.706 5.429 1.00 86.31 94 TYR A N 1
ATOM 779 C CA . TYR A 1 94 ? 11.401 -3.304 5.087 1.00 86.31 94 TYR A CA 1
ATOM 780 C C . TYR A 1 94 ? 11.378 -3.989 3.711 1.00 86.31 94 TYR A C 1
ATOM 782 O O . TYR A 1 94 ? 12.210 -3.668 2.861 1.00 86.31 94 TYR A O 1
ATOM 790 N N . ILE A 1 95 ? 10.385 -4.847 3.439 1.00 86.12 95 ILE A N 1
ATOM 791 C CA . ILE A 1 95 ? 10.201 -5.461 2.110 1.00 86.12 95 ILE A CA 1
ATOM 792 C C . ILE A 1 95 ? 10.052 -4.386 1.035 1.00 86.12 95 ILE A C 1
ATOM 794 O O . ILE A 1 95 ? 10.666 -4.476 -0.026 1.00 86.12 95 ILE A O 1
ATOM 798 N N . ASN A 1 96 ? 9.249 -3.355 1.298 1.00 82.81 96 ASN A N 1
ATOM 799 C CA . ASN A 1 96 ? 9.025 -2.289 0.334 1.00 82.81 96 ASN A CA 1
ATO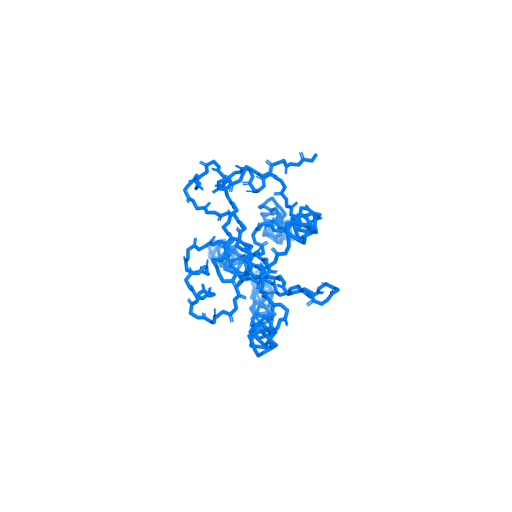M 800 C C . ASN A 1 96 ? 10.319 -1.522 0.030 1.00 82.81 96 ASN A C 1
ATOM 802 O O . ASN A 1 96 ? 10.569 -1.190 -1.125 1.00 82.81 96 ASN A O 1
ATOM 806 N N . ASN A 1 97 ? 11.158 -1.274 1.037 1.00 83.06 97 ASN A N 1
ATOM 807 C CA . ASN A 1 97 ? 12.460 -0.641 0.845 1.00 83.06 97 ASN A CA 1
ATOM 808 C C . ASN A 1 97 ? 13.398 -1.528 0.018 1.00 83.06 97 ASN A C 1
ATOM 810 O O . ASN A 1 97 ? 14.035 -1.028 -0.905 1.00 83.06 97 ASN A O 1
ATOM 814 N N . LEU A 1 98 ? 13.438 -2.839 0.283 1.00 85.88 98 LEU A N 1
ATOM 815 C CA . LEU A 1 98 ? 14.211 -3.785 -0.528 1.00 85.88 98 LEU A CA 1
ATOM 816 C C . LEU A 1 98 ? 13.741 -3.810 -1.985 1.00 85.88 98 LEU A C 1
ATOM 818 O O . LEU A 1 98 ? 14.566 -3.766 -2.895 1.00 85.88 98 LEU A O 1
ATOM 822 N N . LEU A 1 99 ? 12.425 -3.827 -2.212 1.00 83.88 99 LEU A N 1
ATOM 823 C CA . LEU A 1 99 ? 11.852 -3.749 -3.555 1.00 83.88 99 LEU A CA 1
ATOM 824 C C . LEU A 1 99 ? 12.248 -2.447 -4.253 1.00 83.88 99 LEU A C 1
ATOM 826 O O . LEU A 1 99 ? 12.644 -2.495 -5.414 1.00 83.88 99 LEU A O 1
ATOM 830 N N . TRP A 1 100 ? 12.201 -1.309 -3.550 1.00 79.38 100 TRP A N 1
ATOM 831 C CA . TRP A 1 100 ? 12.629 -0.021 -4.097 1.00 79.3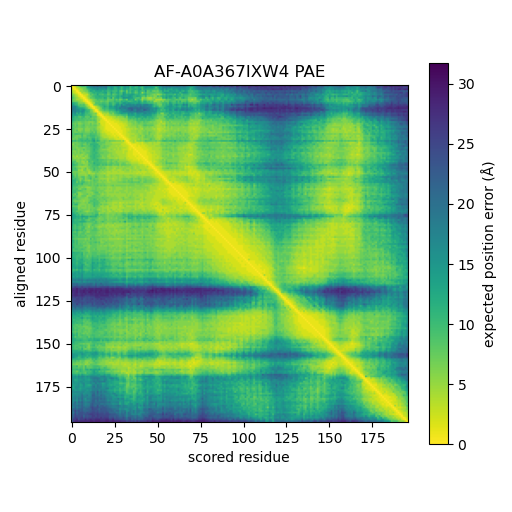8 100 TRP A CA 1
ATOM 832 C C . TRP A 1 100 ? 14.104 -0.012 -4.479 1.00 79.38 100 TRP A C 1
ATOM 834 O O . TRP A 1 100 ? 14.434 0.380 -5.597 1.00 79.38 100 TRP A O 1
ATOM 844 N N . ILE A 1 101 ? 14.979 -0.487 -3.591 1.00 81.94 101 ILE A N 1
ATOM 845 C CA . ILE A 1 101 ? 16.415 -0.608 -3.863 1.00 81.94 101 ILE A CA 1
ATOM 846 C C . ILE A 1 101 ? 16.637 -1.499 -5.090 1.00 81.94 101 ILE A C 1
ATOM 848 O O . ILE A 1 101 ? 17.336 -1.095 -6.015 1.00 81.94 101 ILE A O 1
ATOM 852 N N . GLY A 1 102 ? 15.978 -2.660 -5.151 1.00 83.44 102 GLY A N 1
ATOM 853 C CA . GLY A 1 102 ? 16.055 -3.569 -6.294 1.00 83.44 102 GLY A CA 1
ATOM 854 C C . GLY A 1 102 ? 15.602 -2.917 -7.603 1.00 83.44 102 GLY A C 1
ATOM 855 O O . GLY A 1 102 ? 16.308 -2.999 -8.608 1.00 83.44 102 GLY A O 1
ATOM 856 N N . THR A 1 103 ? 14.467 -2.209 -7.597 1.00 83.94 103 THR A N 1
ATOM 857 C CA . THR A 1 103 ? 13.976 -1.494 -8.786 1.00 83.94 103 THR A CA 1
ATOM 858 C C . THR A 1 103 ? 14.904 -0.366 -9.223 1.00 83.94 103 THR A C 1
ATOM 860 O O . THR A 1 103 ? 15.149 -0.220 -10.418 1.00 83.94 103 THR A O 1
ATOM 863 N N . SER A 1 104 ? 15.455 0.405 -8.284 1.00 79.00 104 SER A N 1
ATOM 864 C CA . SER A 1 104 ? 16.393 1.490 -8.585 1.00 79.00 104 SER A CA 1
ATOM 865 C C . SER A 1 104 ? 17.693 0.952 -9.180 1.00 79.00 104 SER A C 1
ATOM 867 O O . SER A 1 104 ? 18.165 1.474 -10.188 1.00 79.00 104 SER A O 1
ATOM 869 N N . SER A 1 105 ? 18.233 -0.134 -8.620 1.00 80.81 105 SER A N 1
ATOM 870 C CA . SER A 1 105 ? 19.408 -0.820 -9.165 1.00 80.81 105 SER A CA 1
ATOM 871 C C . SER A 1 105 ? 19.153 -1.357 -10.575 1.00 80.81 105 SER A C 1
ATOM 873 O O . SER A 1 105 ? 20.012 -1.230 -11.444 1.00 80.81 105 SER A O 1
ATOM 875 N N . ALA A 1 106 ? 17.961 -1.900 -10.841 1.00 84.38 106 ALA A N 1
ATOM 876 C CA . ALA A 1 106 ? 17.597 -2.380 -12.171 1.00 84.38 106 ALA A CA 1
ATOM 877 C C . ALA A 1 106 ? 17.510 -1.238 -13.203 1.00 84.38 106 ALA A C 1
ATOM 879 O O . ALA A 1 106 ? 18.026 -1.373 -14.313 1.00 84.38 106 ALA A O 1
ATOM 880 N N . TRP A 1 107 ? 16.937 -0.089 -12.825 1.00 81.19 107 TRP A N 1
ATOM 881 C CA . TRP A 1 107 ? 16.934 1.116 -13.663 1.00 81.19 107 TRP A CA 1
ATOM 882 C C . TRP A 1 107 ? 18.345 1.657 -13.922 1.00 81.19 107 TRP A C 1
ATOM 884 O O . TRP A 1 107 ? 18.658 2.038 -15.051 1.00 81.19 107 TRP A O 1
ATOM 894 N N . TYR A 1 108 ? 19.214 1.643 -12.909 1.00 81.00 108 TYR A N 1
ATOM 895 C CA . TYR A 1 108 ? 20.615 2.038 -13.056 1.00 81.00 108 TYR A CA 1
ATOM 896 C C . TYR A 1 108 ? 21.366 1.130 -14.041 1.00 81.00 108 TYR A C 1
ATOM 898 O O . TYR A 1 108 ? 22.035 1.625 -14.950 1.00 81.00 108 TYR A O 1
ATOM 906 N N . LEU A 1 109 ? 21.211 -0.193 -13.913 1.00 81.31 109 LEU A N 1
ATOM 907 C CA . LEU A 1 109 ? 21.810 -1.159 -14.837 1.00 81.31 109 LEU A CA 1
ATOM 908 C C . LEU A 1 109 ? 21.288 -0.977 -16.264 1.00 81.31 109 LEU A C 1
ATOM 910 O O . LEU A 1 109 ? 22.084 -0.991 -17.199 1.00 81.31 109 LEU A O 1
ATOM 914 N N . ALA A 1 110 ? 19.984 -0.742 -16.441 1.00 77.69 110 ALA A N 1
ATOM 915 C CA . ALA A 1 110 ? 19.407 -0.462 -17.753 1.00 77.69 110 ALA A CA 1
ATOM 916 C C . ALA A 1 110 ? 20.024 0.795 -18.390 1.00 77.69 110 ALA A C 1
ATOM 918 O O . ALA A 1 110 ? 20.474 0.743 -19.535 1.00 77.69 110 ALA A O 1
ATOM 919 N N . GLY A 1 111 ? 20.133 1.896 -17.638 1.00 74.12 111 GLY A N 1
ATOM 920 C CA . GLY A 1 111 ? 20.788 3.123 -18.105 1.00 74.12 111 GLY A CA 1
ATOM 921 C C . GLY A 1 111 ? 22.266 2.923 -18.457 1.00 74.12 111 GLY A C 1
ATOM 922 O O . GLY A 1 111 ? 22.743 3.408 -19.485 1.00 74.12 111 GLY A O 1
ATOM 923 N N . HIS A 1 112 ? 22.993 2.156 -17.645 1.00 74.25 112 HIS A N 1
ATOM 924 C CA . HIS A 1 112 ? 24.400 1.855 -17.890 1.00 74.25 112 HIS A CA 1
ATOM 925 C C . HIS A 1 112 ? 24.610 0.959 -19.126 1.00 74.25 112 HIS A C 1
ATOM 927 O O . HIS A 1 112 ? 25.534 1.195 -19.909 1.00 74.25 112 HIS A O 1
ATOM 933 N N . SER A 1 113 ? 23.732 -0.020 -19.356 1.00 72.88 113 SER A N 1
ATOM 934 C CA . SER A 1 113 ? 23.743 -0.859 -20.562 1.00 72.88 113 SER A CA 1
ATOM 935 C C . SER A 1 113 ? 23.467 -0.051 -21.831 1.00 72.88 113 SER A C 1
ATOM 937 O O . SER A 1 113 ? 24.157 -0.252 -22.827 1.00 72.88 113 SER A O 1
ATOM 939 N N . ILE A 1 114 ? 22.543 0.919 -21.786 1.00 69.31 114 ILE A N 1
ATOM 940 C CA . ILE A 1 114 ? 22.293 1.851 -22.903 1.00 69.31 114 ILE A CA 1
ATOM 941 C C . ILE A 1 114 ? 23.559 2.655 -23.229 1.00 69.31 114 ILE A C 1
ATOM 943 O O . ILE A 1 114 ? 23.921 2.803 -24.395 1.00 69.31 114 ILE A O 1
ATOM 947 N N . LYS A 1 115 ? 24.276 3.135 -22.202 1.00 67.31 115 LYS A N 1
ATOM 948 C CA . LYS A 1 115 ? 25.534 3.873 -22.387 1.00 67.31 115 LYS A CA 1
ATOM 949 C C . LYS A 1 115 ? 26.633 3.011 -23.023 1.00 67.31 115 LYS A C 1
ATOM 951 O O . LYS A 1 115 ? 27.381 3.522 -23.848 1.00 67.31 115 LYS A O 1
ATOM 956 N N . ARG A 1 116 ? 26.735 1.724 -22.663 1.00 66.62 116 ARG A N 1
ATOM 957 C CA . ARG A 1 116 ? 27.720 0.794 -23.253 1.00 66.62 116 ARG A CA 1
ATOM 958 C C . ARG A 1 116 ? 27.359 0.350 -24.671 1.00 66.62 116 ARG A C 1
ATOM 960 O O . ARG A 1 116 ? 28.259 0.238 -25.493 1.00 66.62 116 ARG A O 1
ATOM 967 N N . ALA A 1 117 ? 26.078 0.137 -24.970 1.00 61.53 117 ALA A N 1
ATOM 968 C CA . ALA A 1 117 ? 25.623 -0.271 -26.303 1.00 61.53 117 ALA A CA 1
ATOM 969 C C . ALA A 1 117 ? 25.946 0.775 -27.388 1.00 61.53 117 ALA A C 1
ATOM 971 O O . ALA A 1 117 ? 26.192 0.412 -28.529 1.00 61.53 117 ALA A O 1
ATOM 972 N N . LYS A 1 118 ? 26.067 2.063 -27.031 1.00 56.44 118 LYS A N 1
ATOM 973 C CA . LYS A 1 118 ? 26.551 3.114 -27.948 1.00 56.44 118 LYS A CA 1
ATOM 974 C C . LYS A 1 118 ? 27.953 2.876 -28.523 1.00 56.44 118 LYS A C 1
ATOM 976 O O . LYS A 1 118 ? 28.305 3.521 -29.500 1.00 56.44 118 LYS A O 1
ATOM 981 N N . ILE A 1 119 ? 28.749 1.990 -27.924 1.00 55.31 119 ILE A N 1
ATOM 982 C CA . ILE A 1 119 ? 30.125 1.699 -28.350 1.00 55.31 119 ILE A CA 1
ATOM 983 C C . ILE A 1 119 ? 30.166 0.567 -29.402 1.00 55.31 119 ILE A C 1
ATOM 985 O O . ILE A 1 119 ? 31.154 0.445 -30.117 1.00 55.31 119 ILE A O 1
ATOM 989 N N . LEU A 1 120 ? 29.100 -0.236 -29.543 1.00 51.69 120 LEU A N 1
ATOM 990 C CA . LEU A 1 120 ? 29.028 -1.403 -30.436 1.00 51.69 120 LEU A CA 1
ATOM 991 C C . LEU A 1 120 ? 27.645 -1.470 -31.120 1.00 51.69 120 LEU A C 1
ATOM 993 O O . LEU A 1 120 ? 26.681 -1.895 -30.497 1.00 51.69 120 LEU A O 1
ATOM 997 N N . GLU A 1 121 ? 27.580 -1.046 -32.389 1.00 56.97 121 GLU A N 1
ATOM 998 C CA . GLU A 1 121 ? 26.473 -1.189 -33.367 1.00 56.97 121 GLU A CA 1
ATOM 999 C C . GLU A 1 121 ? 25.027 -0.914 -32.877 1.00 56.97 121 GLU A C 1
ATOM 1001 O O . GLU A 1 121 ? 24.377 -1.718 -32.210 1.00 56.97 121 GLU A O 1
ATOM 1006 N N . ALA A 1 122 ? 24.475 0.230 -33.299 1.00 57.44 122 ALA A N 1
ATOM 1007 C CA . ALA A 1 122 ? 23.293 0.865 -32.710 1.00 57.44 122 ALA A CA 1
ATOM 1008 C C . ALA A 1 122 ? 21.921 0.209 -33.006 1.00 57.44 122 ALA A C 1
ATOM 1010 O O . ALA A 1 122 ? 21.034 0.261 -32.151 1.00 57.44 122 ALA A O 1
ATOM 1011 N N . ASP A 1 123 ? 21.712 -0.427 -34.162 1.00 57.41 123 ASP A N 1
ATOM 1012 C CA . ASP A 1 123 ? 20.342 -0.684 -34.649 1.00 57.41 123 ASP A CA 1
ATOM 1013 C C . ASP A 1 123 ? 19.628 -1.880 -33.997 1.00 57.41 123 ASP A C 1
ATOM 1015 O O . ASP A 1 123 ? 18.433 -1.812 -33.696 1.00 57.41 123 ASP A O 1
ATOM 1019 N N . ARG A 1 124 ? 20.335 -2.981 -33.711 1.00 56.41 124 ARG A N 1
ATOM 1020 C CA . ARG A 1 124 ? 19.716 -4.173 -33.087 1.00 56.41 124 ARG A CA 1
ATOM 1021 C C . ARG A 1 124 ? 19.501 -4.015 -31.582 1.00 56.41 124 ARG A C 1
ATOM 1023 O O . ARG A 1 124 ? 18.549 -4.570 -31.031 1.00 56.41 124 ARG A O 1
ATOM 1030 N N . TRP A 1 125 ? 20.345 -3.231 -30.917 1.00 59.28 125 TRP A N 1
ATOM 1031 C CA . TRP A 1 125 ? 20.243 -2.992 -29.478 1.00 59.28 125 TRP A CA 1
ATOM 1032 C C . TRP A 1 125 ? 19.128 -2.016 -29.122 1.00 59.28 125 TRP A C 1
ATOM 1034 O O . TRP A 1 125 ? 18.531 -2.144 -28.055 1.00 59.28 125 TRP A O 1
ATOM 1044 N N . MET A 1 126 ? 18.789 -1.087 -30.014 1.00 56.44 126 MET A N 1
ATOM 1045 C CA . MET A 1 126 ? 17.776 -0.075 -29.741 1.00 56.44 126 MET A CA 1
ATOM 1046 C C . MET A 1 126 ? 16.372 -0.685 -29.551 1.00 56.44 126 MET A C 1
ATOM 1048 O O . MET A 1 126 ? 15.694 -0.345 -28.582 1.00 56.44 126 MET A O 1
ATOM 1052 N N . MET A 1 127 ? 15.967 -1.676 -30.364 1.00 56.72 127 MET A N 1
ATOM 1053 C CA . MET A 1 127 ? 14.703 -2.408 -30.144 1.00 56.72 127 MET A CA 1
ATOM 1054 C C . MET A 1 127 ? 14.704 -3.222 -28.839 1.00 56.72 127 MET A C 1
ATOM 1056 O O . MET A 1 127 ? 13.715 -3.205 -28.103 1.00 56.72 127 MET A O 1
ATOM 1060 N N . GLY A 1 128 ? 15.811 -3.904 -28.517 1.00 60.81 128 GLY A N 1
ATOM 1061 C CA . GLY A 1 128 ? 15.939 -4.680 -27.276 1.00 60.81 128 GLY A CA 1
ATOM 1062 C C . GLY A 1 128 ? 15.918 -3.806 -26.016 1.00 60.81 128 GLY A C 1
ATOM 1063 O O . GLY A 1 128 ? 15.299 -4.163 -25.012 1.00 60.81 128 GLY A O 1
ATOM 1064 N N . LEU A 1 129 ? 16.525 -2.619 -26.082 1.00 64.38 129 LEU A N 1
ATOM 1065 C CA . LEU A 1 129 ? 16.548 -1.637 -24.997 1.00 64.38 129 LEU A CA 1
ATOM 1066 C C . LEU A 1 129 ? 15.185 -0.956 -24.805 1.00 64.38 129 LEU A C 1
ATOM 1068 O O . LEU A 1 129 ? 14.758 -0.776 -23.663 1.00 64.38 129 LEU A O 1
ATOM 1072 N N . CYS A 1 130 ? 14.451 -0.652 -25.881 1.00 67.00 130 CYS A N 1
ATOM 1073 C CA . CYS A 1 130 ? 13.068 -0.170 -25.795 1.00 67.00 130 CYS A CA 1
ATOM 1074 C C . CYS A 1 130 ? 12.124 -1.222 -25.181 1.00 67.00 130 CYS A C 1
ATOM 1076 O O . CYS A 1 130 ? 11.317 -0.890 -24.313 1.00 67.00 130 CYS A O 1
ATOM 1078 N N . GLY A 1 131 ? 12.262 -2.499 -25.554 1.00 71.62 131 GLY A N 1
ATOM 1079 C CA . GLY A 1 131 ? 11.483 -3.588 -24.950 1.00 71.62 131 GLY A CA 1
ATOM 1080 C C . GLY A 1 131 ? 11.807 -3.806 -23.466 1.00 71.62 131 GLY A C 1
ATOM 1081 O O . GLY A 1 131 ? 10.903 -3.903 -22.632 1.00 71.62 131 GLY A O 1
ATOM 1082 N N . GLY A 1 132 ? 13.096 -3.818 -23.109 1.00 75.88 132 GLY A N 1
ATOM 1083 C CA . GLY A 1 132 ? 13.548 -3.999 -21.726 1.00 75.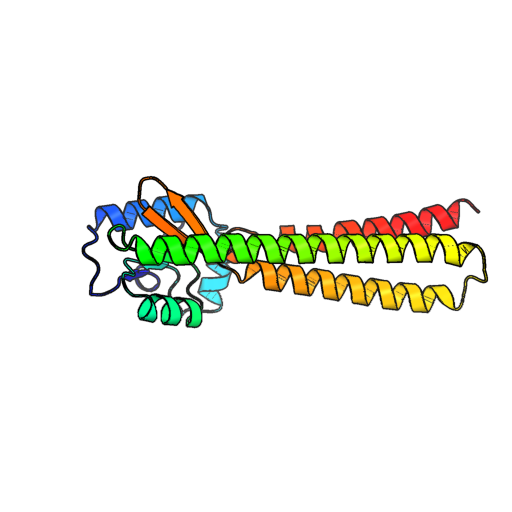88 132 GLY A CA 1
ATOM 1084 C C . GLY A 1 132 ? 13.153 -2.844 -20.799 1.00 75.88 132 GLY A C 1
ATOM 1085 O O . GLY A 1 132 ? 12.706 -3.076 -19.674 1.00 75.88 132 GLY A O 1
ATOM 1086 N N . THR A 1 133 ? 13.243 -1.599 -21.274 1.00 75.00 133 THR A N 1
ATOM 1087 C CA . THR A 1 133 ? 12.807 -0.416 -20.508 1.00 75.00 133 THR A CA 1
ATOM 1088 C C . THR A 1 133 ? 11.289 -0.363 -20.336 1.00 75.00 133 THR A C 1
ATOM 1090 O O . THR A 1 133 ? 10.816 -0.040 -19.244 1.00 75.00 133 THR A O 1
ATOM 1093 N N . ALA A 1 134 ? 10.514 -0.766 -21.350 1.00 77.62 134 ALA A N 1
ATOM 1094 C CA . ALA A 1 134 ? 9.068 -0.928 -21.218 1.00 77.62 134 ALA A CA 1
ATOM 1095 C C . ALA A 1 134 ? 8.715 -1.981 -20.149 1.00 77.62 134 ALA A C 1
ATOM 1097 O O . ALA A 1 134 ? 7.904 -1.706 -19.262 1.00 77.62 134 ALA A O 1
ATOM 1098 N N . CYS A 1 135 ? 9.385 -3.139 -20.144 1.00 82.12 135 CYS A N 1
ATOM 1099 C CA . CYS A 1 135 ? 9.185 -4.170 -19.117 1.00 82.12 135 CYS A CA 1
ATOM 1100 C C . CYS A 1 135 ? 9.546 -3.671 -17.707 1.00 82.12 135 CYS A C 1
ATOM 1102 O O . CYS A 1 135 ? 8.796 -3.902 -16.757 1.00 82.12 135 CYS A O 1
ATOM 1104 N N . LEU A 1 136 ? 10.650 -2.929 -17.565 1.00 82.31 136 LEU A N 1
ATOM 1105 C CA . LEU A 1 136 ? 11.051 -2.299 -16.301 1.00 82.31 136 LEU A CA 1
ATOM 1106 C C . LEU A 1 136 ? 10.026 -1.276 -15.804 1.00 82.31 136 LEU A C 1
ATOM 1108 O O . LEU A 1 136 ? 9.746 -1.229 -14.603 1.00 82.31 136 LEU A O 1
ATOM 1112 N N . SER A 1 137 ? 9.433 -0.495 -16.709 1.00 81.06 137 SER A N 1
ATOM 1113 C CA . SER A 1 137 ? 8.37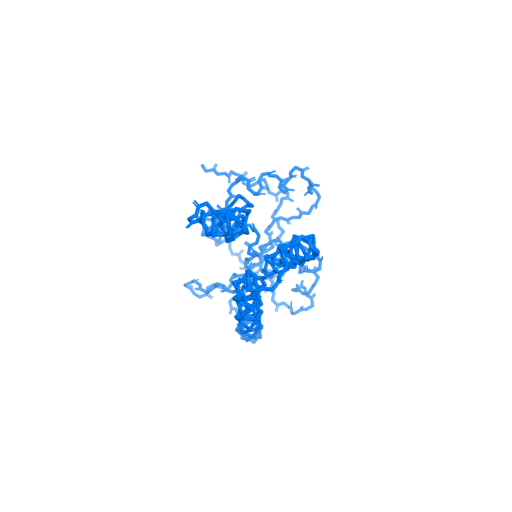0 0.461 -16.378 1.00 81.06 137 SER A CA 1
ATOM 1114 C C . SER A 1 137 ? 7.088 -0.233 -15.902 1.00 81.06 137 SER A C 1
ATOM 1116 O O . SER A 1 137 ? 6.509 0.166 -14.890 1.00 81.06 137 SER A O 1
ATOM 1118 N N . LEU A 1 138 ? 6.692 -1.334 -16.553 1.00 83.56 138 LEU A N 1
ATOM 1119 C CA . LEU A 1 138 ? 5.559 -2.160 -16.128 1.00 83.56 138 LEU A CA 1
ATOM 1120 C C . LEU A 1 138 ? 5.821 -2.807 -14.766 1.00 83.56 138 LEU A C 1
ATOM 1122 O O . LEU A 1 138 ? 4.947 -2.794 -13.899 1.00 83.56 138 LEU A O 1
ATOM 1126 N N . TRP A 1 139 ? 7.037 -3.311 -14.541 1.00 83.81 139 TRP A N 1
ATOM 1127 C CA . TRP A 1 139 ? 7.449 -3.858 -13.251 1.00 83.81 139 TRP A CA 1
ATOM 1128 C C . TRP A 1 139 ? 7.408 -2.802 -12.143 1.00 83.81 139 TRP A C 1
ATOM 1130 O O . TRP A 1 139 ? 6.817 -3.038 -11.090 1.00 83.81 139 TRP A O 1
ATOM 1140 N N . THR A 1 140 ? 7.968 -1.610 -12.376 1.00 83.56 140 THR A N 1
ATOM 1141 C CA . THR A 1 140 ? 7.912 -0.521 -11.384 1.00 83.56 140 THR A CA 1
ATOM 1142 C C . THR A 1 140 ? 6.478 -0.085 -11.105 1.00 83.56 140 THR A C 1
ATOM 1144 O O . THR A 1 140 ? 6.117 0.114 -9.944 1.00 83.56 140 THR A O 1
ATOM 1147 N N . TYR A 1 141 ? 5.628 -0.013 -12.131 1.00 82.94 141 TYR A N 1
ATOM 1148 C CA . TYR A 1 141 ? 4.204 0.255 -11.954 1.00 82.94 141 TYR A CA 1
ATOM 1149 C C . TYR A 1 141 ? 3.517 -0.809 -11.085 1.00 82.94 141 TYR A C 1
ATOM 1151 O O . TYR A 1 141 ? 2.832 -0.466 -10.117 1.00 82.94 141 TYR A O 1
ATOM 1159 N N . TYR A 1 142 ? 3.743 -2.093 -11.378 1.00 84.69 142 TYR A N 1
ATOM 1160 C CA . TYR A 1 142 ? 3.212 -3.213 -10.601 1.00 84.69 142 TYR A CA 1
ATOM 1161 C C . TYR A 1 142 ? 3.670 -3.169 -9.137 1.00 84.69 142 TYR A C 1
ATOM 1163 O O . TYR A 1 142 ? 2.852 -3.283 -8.222 1.00 84.69 142 TYR A O 1
ATOM 1171 N N . VAL A 1 143 ? 4.963 -2.932 -8.902 1.00 82.69 143 VAL A N 1
ATOM 1172 C CA . VAL A 1 143 ? 5.540 -2.814 -7.559 1.00 82.69 143 VAL A CA 1
ATOM 1173 C C . VAL A 1 143 ? 4.869 -1.682 -6.776 1.00 82.69 143 VAL A C 1
ATOM 1175 O O . VAL A 1 143 ? 4.461 -1.892 -5.632 1.00 82.69 143 VAL A O 1
ATOM 1178 N N . ILE A 1 144 ? 4.659 -0.510 -7.383 1.00 80.19 144 ILE A N 1
ATOM 1179 C CA . ILE A 1 144 ? 3.996 0.610 -6.698 1.00 80.19 144 ILE A CA 1
ATOM 1180 C C . ILE A 1 144 ? 2.517 0.311 -6.421 1.00 80.19 144 ILE A C 1
ATOM 1182 O O . ILE A 1 144 ? 2.018 0.654 -5.344 1.00 80.19 144 ILE A O 1
ATOM 1186 N N . LEU A 1 145 ? 1.807 -0.334 -7.354 1.00 79.31 145 LEU A N 1
ATOM 1187 C CA . LEU A 1 145 ? 0.425 -0.762 -7.126 1.00 79.31 145 LEU A CA 1
ATOM 1188 C C . LEU A 1 145 ? 0.328 -1.727 -5.945 1.00 79.31 145 LEU A C 1
ATOM 1190 O O . LEU A 1 145 ? -0.506 -1.522 -5.061 1.00 79.31 145 LEU A O 1
ATOM 1194 N N . ARG A 1 146 ? 1.219 -2.721 -5.887 1.00 80.38 146 ARG A N 1
ATOM 1195 C CA . ARG A 1 146 ? 1.298 -3.665 -4.770 1.00 80.38 146 ARG A CA 1
ATOM 1196 C C . ARG A 1 146 ? 1.566 -2.934 -3.455 1.00 80.38 146 ARG A C 1
ATOM 1198 O O . ARG A 1 146 ? 0.837 -3.127 -2.487 1.00 80.38 146 ARG A O 1
ATOM 1205 N N . MET A 1 147 ? 2.528 -2.009 -3.436 1.00 77.62 147 MET A N 1
ATOM 1206 C CA . MET A 1 147 ? 2.847 -1.210 -2.246 1.00 77.62 147 MET A CA 1
ATOM 1207 C C . MET A 1 147 ? 1.658 -0.392 -1.718 1.00 77.62 147 MET A C 1
ATOM 1209 O O . MET A 1 147 ? 1.531 -0.194 -0.507 1.00 77.62 147 MET A O 1
ATOM 1213 N N . LYS A 1 148 ? 0.783 0.090 -2.610 1.00 73.81 148 LYS A N 1
ATOM 1214 C CA . LYS A 1 148 ? -0.407 0.872 -2.247 1.00 73.81 148 LYS A CA 1
ATOM 1215 C C . LYS A 1 148 ? -1.518 0.058 -1.598 1.00 73.81 148 LYS A C 1
ATOM 1217 O O . LYS A 1 148 ? -2.305 0.626 -0.847 1.00 73.81 148 LYS A O 1
ATOM 1222 N N . GLN A 1 149 ? -1.595 -1.238 -1.879 1.00 74.00 149 GLN A N 1
ATOM 1223 C CA . GLN A 1 149 ? -2.647 -2.089 -1.326 1.00 74.00 149 GLN A CA 1
ATOM 1224 C C . GLN A 1 149 ? -2.445 -2.400 0.162 1.00 74.00 149 GLN A C 1
ATOM 1226 O O . GLN A 1 149 ? -3.379 -2.887 0.797 1.00 74.00 149 GLN A O 1
ATOM 1231 N N . HIS A 1 150 ? -1.274 -2.083 0.724 1.00 81.88 150 HIS A N 1
ATOM 1232 C CA . HIS A 1 150 ? -0.964 -2.320 2.130 1.00 81.88 150 HIS A CA 1
ATOM 1233 C C . HIS A 1 150 ? -1.544 -1.259 3.068 1.00 81.88 150 HIS A C 1
ATOM 1235 O O . HIS A 1 150 ? -1.669 -0.078 2.726 1.00 81.88 150 HIS A O 1
ATOM 1241 N N . TYR A 1 151 ? -1.835 -1.699 4.289 1.00 81.69 151 TYR A N 1
ATOM 1242 C CA . TYR A 1 151 ? -2.226 -0.846 5.402 1.00 81.69 151 TYR A CA 1
ATOM 1243 C C . TYR A 1 151 ? -0.990 -0.239 6.054 1.00 81.69 151 TYR A C 1
ATOM 1245 O O . TYR A 1 151 ? 0.056 -0.877 6.150 1.00 81.69 151 TYR A O 1
ATOM 1253 N N . ARG A 1 152 ? -1.115 1.015 6.473 1.00 82.62 152 ARG A N 1
ATOM 1254 C CA . ARG A 1 152 ? -0.153 1.706 7.320 1.00 82.62 152 ARG 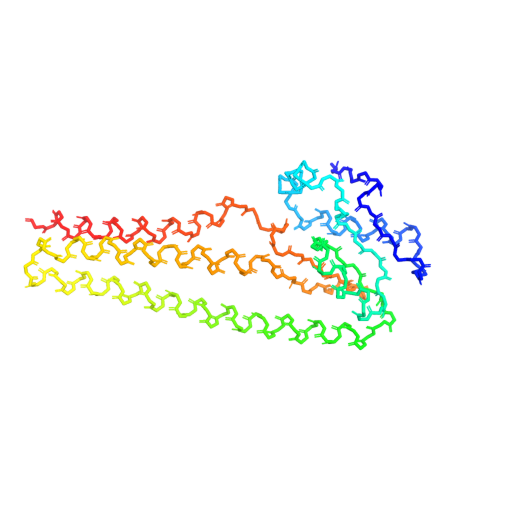A CA 1
ATOM 1255 C C . ARG A 1 152 ? -0.740 1.800 8.717 1.00 82.62 152 ARG A C 1
ATOM 1257 O O . ARG A 1 152 ? -1.872 2.262 8.869 1.00 82.62 152 ARG A O 1
ATOM 1264 N N . PHE A 1 153 ? 0.048 1.412 9.709 1.00 84.31 153 PHE A N 1
ATOM 1265 C CA . PHE A 1 153 ? -0.304 1.601 11.106 1.00 84.31 153 PHE A CA 1
ATOM 1266 C C . PHE A 1 153 ? -0.027 3.049 11.522 1.00 84.31 153 PHE A C 1
ATOM 1268 O O . PHE A 1 153 ? 1.060 3.586 11.303 1.00 84.31 153 PHE A O 1
ATOM 1275 N N . LEU A 1 154 ? -1.037 3.700 12.085 1.00 82.00 154 LEU A N 1
ATOM 1276 C CA . LEU A 1 154 ? -0.983 5.050 12.622 1.00 82.00 154 LEU A CA 1
ATOM 1277 C C . LEU A 1 154 ? -1.421 4.984 14.077 1.00 82.00 154 LEU A C 1
ATOM 1279 O O . LEU A 1 154 ? -2.534 4.560 14.380 1.00 82.00 154 LEU A O 1
ATOM 1283 N N . LYS A 1 155 ? -0.533 5.418 14.966 1.00 80.31 155 LYS A N 1
ATOM 1284 C CA . LYS A 1 155 ? -0.832 5.583 16.381 1.00 80.31 155 LYS A CA 1
ATOM 1285 C C . LYS A 1 155 ? -0.932 7.072 16.671 1.00 80.31 155 LYS A C 1
ATOM 1287 O O . LYS A 1 155 ? 0.025 7.795 16.406 1.00 80.31 155 LYS A O 1
ATOM 1292 N N . ASP A 1 156 ? -2.079 7.514 17.163 1.00 73.25 156 ASP A N 1
ATOM 1293 C CA . ASP A 1 156 ? -2.338 8.922 17.463 1.00 73.25 156 ASP A CA 1
ATOM 1294 C C . ASP A 1 156 ? -3.104 9.011 18.788 1.00 73.25 156 ASP A C 1
ATOM 1296 O O . ASP A 1 156 ? -4.183 8.437 18.914 1.00 73.25 156 ASP A O 1
ATOM 1300 N N . ASN A 1 157 ? -2.509 9.650 19.799 1.00 67.00 157 ASN A N 1
ATOM 1301 C CA . ASN A 1 157 ? -3.098 9.857 21.132 1.00 67.00 157 ASN A CA 1
ATOM 1302 C C . ASN A 1 157 ? -3.764 8.614 21.765 1.00 67.00 157 ASN A C 1
ATOM 1304 O O . ASN A 1 157 ? -4.870 8.701 22.284 1.00 67.00 157 ASN A O 1
ATOM 1308 N N . GLY A 1 158 ? -3.109 7.448 21.704 1.00 68.62 158 GLY A N 1
ATOM 1309 C CA . GLY A 1 158 ? -3.631 6.190 22.270 1.00 68.62 158 GLY A CA 1
ATOM 1310 C C . GLY A 1 158 ? -4.471 5.347 21.303 1.00 68.62 158 GLY A C 1
ATOM 1311 O O . GLY A 1 158 ? -4.568 4.136 21.489 1.00 68.62 158 GLY A O 1
ATOM 1312 N N . ARG A 1 159 ? -4.944 5.934 20.199 1.00 75.94 159 ARG A N 1
ATOM 1313 C CA . ARG A 1 159 ? -5.772 5.260 19.189 1.00 75.94 159 ARG A CA 1
ATOM 1314 C C . ARG A 1 159 ? -4.919 4.609 18.118 1.00 75.94 159 ARG A C 1
ATOM 1316 O O . ARG A 1 159 ? -3.982 5.215 17.591 1.00 75.94 159 ARG A O 1
ATOM 1323 N N . ALA A 1 160 ? -5.272 3.379 17.766 1.00 81.50 160 ALA A N 1
ATOM 1324 C CA . ALA A 1 160 ? -4.613 2.612 16.723 1.00 81.50 160 ALA A CA 1
ATOM 1325 C C . ALA A 1 160 ? -5.495 2.566 15.472 1.00 81.50 160 ALA A C 1
ATOM 1327 O O . ALA A 1 160 ? -6.567 1.963 15.464 1.00 81.50 160 ALA A O 1
ATOM 1328 N N . ILE A 1 161 ? -5.033 3.199 14.397 1.00 83.62 161 ILE A N 1
ATOM 1329 C CA . ILE A 1 161 ? -5.746 3.264 13.122 1.00 83.62 161 ILE A CA 1
ATOM 1330 C C . ILE A 1 161 ? -4.876 2.625 12.044 1.00 83.62 161 ILE A C 1
ATOM 1332 O O . ILE A 1 161 ? -3.722 2.995 11.836 1.00 83.62 161 ILE A O 1
ATOM 1336 N N . LEU A 1 162 ? -5.445 1.678 11.317 1.00 83.88 162 LEU A N 1
ATOM 1337 C CA . LEU A 1 162 ? -4.886 1.135 10.092 1.00 83.88 162 LEU A CA 1
ATOM 1338 C C . LEU A 1 162 ? -5.544 1.836 8.909 1.00 83.88 162 LEU A C 1
ATOM 1340 O O . LEU A 1 162 ? -6.763 1.807 8.748 1.00 83.88 162 LEU A O 1
ATOM 1344 N N . ILE A 1 163 ? -4.726 2.459 8.066 1.00 83.69 163 ILE A N 1
ATOM 1345 C CA . ILE A 1 163 ? -5.199 3.169 6.875 1.00 83.69 163 ILE A CA 1
ATOM 1346 C C . ILE A 1 163 ? -4.511 2.595 5.648 1.00 83.69 163 ILE A C 1
ATOM 1348 O O . ILE A 1 163 ? -3.281 2.526 5.582 1.00 83.69 163 ILE A O 1
ATOM 1352 N N . ARG A 1 164 ? -5.296 2.213 4.645 1.00 82.25 164 ARG A N 1
ATOM 1353 C CA . ARG A 1 164 ? -4.784 1.721 3.371 1.00 82.25 164 ARG A CA 1
ATOM 1354 C C . ARG A 1 164 ? -4.088 2.845 2.595 1.00 82.25 164 ARG A C 1
ATOM 1356 O O . ARG A 1 164 ? -4.583 3.969 2.487 1.00 82.25 164 ARG A O 1
ATOM 1363 N N . LYS A 1 165 ? -2.889 2.557 2.076 1.00 79.12 165 LYS A N 1
ATOM 1364 C CA . LYS A 1 165 ? -2.007 3.561 1.447 1.00 79.12 165 LYS A CA 1
ATOM 1365 C C . LYS A 1 165 ? -2.573 4.131 0.137 1.00 79.12 165 LYS A C 1
ATOM 1367 O O . LYS A 1 165 ? -2.186 5.232 -0.259 1.00 79.12 165 LYS A O 1
ATOM 1372 N N . ASP A 1 166 ? -3.477 3.418 -0.528 1.00 74.50 166 ASP A N 1
ATOM 1373 C CA . ASP A 1 166 ? -4.193 3.860 -1.730 1.00 74.50 166 ASP A CA 1
ATOM 1374 C C . ASP A 1 166 ? -5.118 5.060 -1.474 1.00 74.50 166 ASP A C 1
ATOM 1376 O O . ASP A 1 166 ? -5.196 5.936 -2.331 1.00 74.50 166 ASP A O 1
ATOM 1380 N N . VAL A 1 167 ? -5.756 5.141 -0.303 1.00 74.94 167 VAL A N 1
ATOM 1381 C CA . VAL A 1 167 ? -6.657 6.248 0.075 1.00 74.94 167 VAL A CA 1
ATOM 1382 C C . VAL A 1 167 ? -5.888 7.506 0.498 1.00 74.94 167 VAL A C 1
ATOM 1384 O O . VAL A 1 167 ? -6.377 8.622 0.336 1.00 74.94 167 VAL A O 1
ATOM 1387 N N . ILE A 1 168 ? -4.649 7.342 0.970 1.00 73.75 168 ILE A N 1
ATOM 1388 C CA . ILE A 1 168 ? -3.764 8.458 1.340 1.00 73.75 168 ILE A CA 1
ATOM 1389 C C . ILE A 1 168 ? -3.086 9.067 0.100 1.00 73.75 168 ILE A C 1
ATOM 1391 O O . ILE A 1 168 ? -2.919 10.281 0.005 1.00 73.75 168 ILE A O 1
ATOM 1395 N N . ARG A 1 169 ? -2.634 8.238 -0.855 1.00 67.06 169 ARG A N 1
ATOM 1396 C CA . ARG A 1 169 ? -1.839 8.698 -2.010 1.00 67.06 169 ARG A CA 1
ATOM 1397 C C . ARG A 1 169 ? -2.637 8.712 -3.308 1.00 67.06 169 ARG A C 1
ATOM 1399 O O . ARG A 1 169 ? -2.887 7.658 -3.901 1.00 67.06 169 ARG A O 1
ATOM 1406 N N . SER A 1 170 ? -2.830 9.914 -3.852 1.00 64.06 170 SER A N 1
ATOM 1407 C CA . SER A 1 170 ? -3.447 10.126 -5.163 1.00 64.06 170 SER A CA 1
ATOM 1408 C C . SER A 1 170 ? -2.812 9.283 -6.282 1.00 64.06 170 SER A C 1
ATOM 1410 O O . SER A 1 170 ? -1.591 9.087 -6.358 1.00 64.06 170 SER A O 1
ATOM 1412 N N . ARG A 1 171 ? -3.655 8.776 -7.192 1.00 62.06 171 ARG A N 1
ATOM 1413 C CA . ARG A 1 171 ? -3.246 7.974 -8.362 1.00 62.06 171 ARG A CA 1
ATOM 1414 C C . ARG A 1 171 ? -2.357 8.771 -9.329 1.00 62.06 171 ARG A C 1
ATOM 1416 O O . ARG A 1 171 ? -1.457 8.186 -9.924 1.00 62.06 171 ARG A O 1
ATOM 1423 N N . ARG A 1 172 ? -2.549 10.096 -9.421 1.00 60.47 172 ARG A N 1
ATOM 1424 C CA . ARG A 1 172 ? -1.737 11.002 -10.260 1.00 60.47 172 ARG A CA 1
ATOM 1425 C C . ARG A 1 172 ? -0.279 11.077 -9.807 1.00 60.47 172 ARG A C 1
ATOM 1427 O O . ARG A 1 172 ? 0.608 10.908 -10.635 1.00 60.47 172 ARG A O 1
ATOM 1434 N N . ASN A 1 173 ? -0.030 11.224 -8.506 1.00 65.31 173 ASN A N 1
ATOM 1435 C CA . ASN A 1 173 ? 1.337 11.300 -7.972 1.00 65.31 173 ASN A CA 1
ATOM 1436 C C . ASN A 1 173 ? 2.136 10.022 -8.250 1.00 65.31 173 ASN A C 1
ATOM 1438 O O . ASN A 1 173 ? 3.337 10.069 -8.472 1.00 65.31 173 ASN A O 1
ATOM 1442 N N . THR A 1 174 ? 1.460 8.878 -8.299 1.00 64.94 174 THR A N 1
ATOM 1443 C CA . THR A 1 174 ? 2.078 7.594 -8.649 1.00 64.94 174 THR A CA 1
ATOM 1444 C C . THR A 1 174 ? 2.406 7.471 -10.122 1.00 64.94 174 THR A C 1
ATOM 1446 O O . THR A 1 174 ? 3.471 6.975 -10.466 1.00 64.94 174 THR A O 1
ATOM 1449 N N . LEU A 1 175 ? 1.511 7.941 -10.985 1.00 65.38 175 LEU A N 1
ATOM 1450 C CA . LEU A 1 175 ? 1.745 7.951 -12.423 1.00 65.38 175 LEU A CA 1
ATOM 1451 C C . LEU A 1 175 ? 2.938 8.860 -12.755 1.00 65.38 175 LEU A C 1
ATOM 1453 O O . LEU A 1 175 ? 3.822 8.456 -13.500 1.00 65.38 175 LEU A O 1
ATOM 1457 N N . MET A 1 176 ? 3.035 10.018 -12.095 1.00 67.25 176 MET A N 1
ATOM 1458 C CA . MET A 1 176 ? 4.197 10.907 -12.203 1.00 67.25 176 MET A CA 1
ATOM 1459 C C . MET A 1 176 ? 5.486 10.245 -11.694 1.00 67.25 176 MET A C 1
ATOM 1461 O O . MET A 1 176 ? 6.507 10.326 -12.363 1.00 67.25 176 MET A O 1
ATOM 1465 N N . GLN A 1 177 ? 5.450 9.526 -10.567 1.00 66.69 177 GLN A N 1
ATOM 1466 C CA . GLN A 1 177 ? 6.625 8.813 -10.038 1.00 66.69 177 GLN A CA 1
ATOM 1467 C C . GLN A 1 177 ? 7.156 7.710 -10.967 1.00 66.69 177 GLN A C 1
ATOM 1469 O O . GLN A 1 177 ? 8.344 7.415 -10.914 1.00 66.69 177 GLN A O 1
ATOM 1474 N N . VAL A 1 178 ? 6.306 7.114 -11.809 1.00 67.25 178 VAL A N 1
ATOM 1475 C CA . VAL A 1 178 ? 6.722 6.120 -12.818 1.00 67.25 178 VAL A CA 1
ATOM 1476 C C . VAL A 1 178 ? 7.179 6.793 -14.108 1.00 67.25 178 VAL A C 1
ATOM 1478 O O . VAL A 1 178 ? 8.179 6.393 -14.697 1.00 67.25 178 VAL A O 1
ATOM 1481 N N . LEU A 1 179 ? 6.462 7.828 -14.549 1.00 66.62 179 LEU A N 1
ATOM 1482 C CA . LEU A 1 179 ? 6.748 8.500 -15.811 1.00 66.62 179 LEU A CA 1
ATOM 1483 C C . LEU A 1 179 ? 8.025 9.341 -15.753 1.00 66.62 179 LEU A C 1
ATOM 1485 O O . LEU A 1 179 ? 8.786 9.316 -16.710 1.00 66.62 179 LEU A O 1
ATOM 1489 N N . ILE A 1 180 ? 8.290 10.059 -14.657 1.00 72.69 180 ILE A N 1
ATOM 1490 C CA . ILE A 1 180 ? 9.479 10.920 -14.528 1.00 72.69 180 ILE A CA 1
ATOM 1491 C C . ILE A 1 180 ? 10.787 10.157 -14.810 1.00 72.69 180 ILE A C 1
ATOM 1493 O O . ILE A 1 180 ? 11.538 10.610 -15.673 1.00 72.69 180 ILE A O 1
ATOM 1497 N N . PRO A 1 181 ? 11.081 9.010 -14.164 1.00 67.31 181 PRO A N 1
ATOM 1498 C CA . PRO A 1 181 ? 12.308 8.272 -14.451 1.00 67.31 181 PRO A CA 1
ATOM 1499 C C . PRO A 1 181 ? 12.339 7.711 -15.877 1.00 67.31 181 PRO A C 1
ATOM 1501 O O . PRO A 1 181 ? 13.398 7.733 -16.491 1.00 67.31 181 PRO A O 1
ATOM 1504 N N . PHE A 1 182 ? 11.201 7.285 -16.440 1.00 67.12 182 PHE A N 1
ATOM 1505 C CA . PHE A 1 182 ? 11.128 6.841 -17.837 1.00 67.12 182 PHE A CA 1
ATOM 1506 C C . PHE A 1 182 ? 11.480 7.972 -18.817 1.00 67.12 182 PHE A C 1
ATOM 1508 O O . PHE A 1 182 ? 12.374 7.813 -19.645 1.00 67.12 182 PHE A O 1
ATOM 1515 N N . TRP A 1 183 ? 10.838 9.136 -18.688 1.00 67.31 183 TRP A N 1
ATOM 1516 C CA . TRP A 1 183 ? 11.096 10.297 -19.545 1.00 67.31 183 TRP A CA 1
ATOM 1517 C C . TRP A 1 183 ? 12.504 10.858 -19.362 1.00 67.31 183 TRP A C 1
ATOM 1519 O O . TRP A 1 183 ? 13.120 11.258 -20.345 1.00 67.31 183 TRP A O 1
ATOM 1529 N N . ALA A 1 184 ? 13.044 10.846 -18.139 1.00 70.44 184 ALA A N 1
ATOM 1530 C CA . ALA A 1 184 ? 14.428 11.235 -17.886 1.00 70.44 184 ALA A CA 1
ATOM 1531 C C . ALA A 1 184 ? 15.418 10.306 -18.608 1.00 70.44 184 ALA A C 1
ATOM 1533 O O . ALA A 1 184 ? 16.406 10.775 -19.167 1.00 70.44 184 ALA A O 1
ATOM 1534 N N . LEU A 1 185 ? 15.136 9.000 -18.653 1.00 66.62 185 LEU A N 1
ATOM 1535 C CA . LEU A 1 185 ? 15.983 8.021 -19.335 1.00 66.62 185 LEU A CA 1
ATOM 1536 C C . LEU A 1 185 ? 15.882 8.135 -20.862 1.00 66.62 185 LEU A C 1
ATOM 1538 O O . LEU A 1 185 ? 16.907 8.111 -21.544 1.00 66.62 185 LEU A O 1
ATOM 1542 N N . VAL A 1 186 ? 14.672 8.339 -21.394 1.00 65.62 186 VAL A N 1
ATOM 1543 C CA . VAL A 1 186 ? 14.454 8.628 -22.821 1.00 65.62 186 VAL A CA 1
ATOM 1544 C C . VAL A 1 186 ? 15.157 9.931 -23.213 1.00 65.62 186 VAL A C 1
ATOM 1546 O O . VAL A 1 186 ? 15.945 9.932 -24.156 1.00 65.62 186 VAL A O 1
ATOM 1549 N N . GLY A 1 187 ? 14.971 11.013 -22.453 1.00 64.62 187 GLY A N 1
ATOM 1550 C CA . GLY A 1 187 ? 15.642 12.295 -22.688 1.00 64.62 187 GLY A CA 1
ATOM 1551 C C . GLY A 1 187 ? 17.168 12.181 -22.653 1.00 64.62 187 GLY A C 1
ATOM 1552 O O . GLY A 1 187 ? 17.832 12.635 -23.580 1.00 64.62 187 GLY A O 1
ATOM 1553 N N . TYR A 1 188 ? 17.724 11.485 -21.653 1.00 65.75 188 TYR A N 1
ATOM 1554 C CA . TYR A 1 188 ? 19.165 11.227 -21.563 1.00 65.75 188 TYR A CA 1
ATOM 1555 C C . TYR A 1 188 ? 19.685 10.411 -22.754 1.00 65.75 188 TYR A C 1
ATOM 1557 O O . TYR A 1 188 ? 20.773 10.674 -23.267 1.00 65.75 188 TYR A O 1
ATOM 1565 N N . SER A 1 189 ? 18.906 9.433 -23.228 1.00 60.12 189 SER A N 1
ATOM 1566 C CA . SER A 1 189 ? 19.280 8.644 -24.402 1.00 60.12 189 SER A CA 1
ATOM 1567 C C . SER A 1 189 ? 19.330 9.500 -25.676 1.00 60.12 189 SER A C 1
ATOM 1569 O O . SER A 1 189 ? 20.332 9.419 -26.392 1.00 60.12 189 SER A O 1
ATOM 1571 N N . VAL A 1 190 ? 18.329 10.369 -25.889 1.00 61.84 190 VAL A N 1
ATOM 1572 C CA . VAL A 1 190 ? 18.201 11.279 -27.044 1.00 61.84 190 VAL A CA 1
ATOM 1573 C C . VAL A 1 190 ? 19.268 12.375 -27.028 1.00 61.84 190 VAL A C 1
ATOM 1575 O O . VAL A 1 190 ? 19.934 12.582 -28.037 1.00 61.84 190 VAL A O 1
ATOM 1578 N N . GLU A 1 191 ? 19.503 13.044 -25.894 1.00 59.00 191 GLU A N 1
ATOM 1579 C CA . GLU A 1 191 ? 20.542 14.083 -25.796 1.00 59.00 191 GLU A CA 1
ATOM 1580 C C . GLU A 1 191 ? 21.935 13.501 -26.058 1.00 59.00 191 GLU A C 1
ATOM 1582 O O . GLU A 1 191 ? 22.756 14.091 -26.759 1.00 59.00 191 GLU A O 1
ATOM 1587 N N . ALA A 1 192 ? 22.193 12.294 -25.558 1.00 55.66 192 ALA A N 1
ATOM 1588 C CA . ALA A 1 192 ? 23.438 11.608 -25.842 1.00 55.66 192 ALA A CA 1
ATOM 1589 C C . ALA A 1 192 ? 23.526 11.099 -27.299 1.00 55.66 192 ALA A C 1
ATOM 1591 O O . ALA A 1 192 ? 24.586 10.615 -27.683 1.00 55.66 192 ALA A O 1
ATOM 1592 N N . PHE A 1 193 ? 22.429 11.059 -28.068 1.00 53.47 193 PHE A N 1
ATOM 1593 C CA . PHE A 1 193 ? 22.433 10.741 -29.507 1.00 53.47 193 PHE A CA 1
ATOM 1594 C C . PHE A 1 193 ? 22.641 12.008 -30.355 1.00 53.47 193 PHE A C 1
ATOM 1596 O O . PHE A 1 193 ? 23.359 11.937 -31.339 1.00 53.47 193 PHE A O 1
ATOM 1603 N N . ASN A 1 194 ? 22.099 13.159 -29.935 1.00 52.22 194 ASN A N 1
ATOM 1604 C CA . ASN A 1 194 ? 22.225 14.450 -30.634 1.00 52.22 194 ASN A CA 1
ATOM 1605 C C . ASN A 1 194 ? 23.567 15.182 -30.427 1.00 52.22 194 ASN A C 1
ATOM 1607 O O . ASN A 1 194 ? 23.806 16.195 -31.074 1.00 52.22 194 ASN A O 1
ATOM 1611 N N . LYS A 1 195 ? 24.423 14.739 -29.494 1.00 51.59 195 LYS A N 1
ATOM 1612 C CA . LYS A 1 195 ? 25.795 15.272 -29.315 1.00 51.59 195 LYS A CA 1
ATOM 1613 C C . LYS A 1 195 ? 26.840 14.592 -30.223 1.00 51.59 195 LYS A C 1
ATOM 1615 O O . LYS A 1 195 ? 28.034 14.780 -30.000 1.00 51.59 195 LYS A O 1
ATOM 1620 N N . ILE A 1 196 ? 26.387 13.802 -31.196 1.00 45.81 196 ILE A N 1
ATOM 1621 C CA . ILE A 1 196 ? 27.153 13.261 -32.332 1.00 45.81 196 ILE A CA 1
ATOM 1622 C C . ILE A 1 196 ? 26.716 14.046 -33.566 1.00 45.81 196 ILE A C 1
ATOM 1624 O O . ILE A 1 196 ? 27.608 14.419 -34.355 1.00 45.81 196 ILE A O 1
#

Secondary structure (DSSP, 8-state):
-----GGGEEE-TT----HHHHHHHHHHHHTTS-HHHHHHHHHH-TTS-SEEEEE--HHHHHHHHHTT-SEEEEPTT-HHHHHHHHHHHHHHHHHHHHHHHHHHHHHHHHHHHHHHHTTS-HHHHHHHHHHHHHHHHHHHHHHHHHHHTSEEEEEETTEEEEE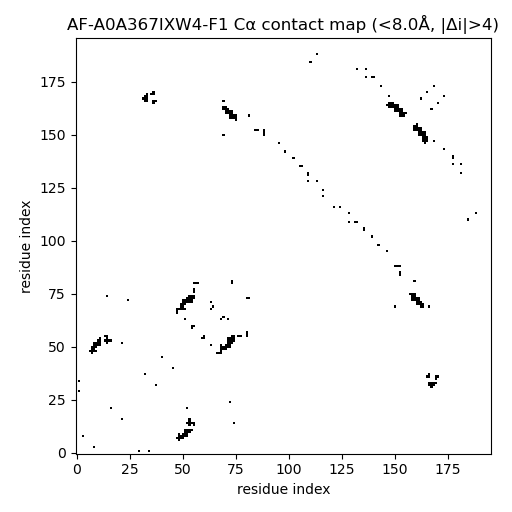EHHHHS-HHHHHHHHHHHHHHHHHHHHHHHHT-

Organism: Rhizopus stolonifer (NCBI:txid4846)

Mean predicted aligned error: 10.55 Å